Protein AF-A0AAP4KCF4-F1 (afdb_monomer_lite)

Sequence (252 aa):
MRELYKPKPDREIVHARSFAVDPADLAHVDLDEEHVVAKVQRLLDALLRLGDGLSALGTIVGLNKSPVELIGFDRAEVAANGWLAYPALGRLAQVAPLNMTQQMFLARCKSLHELWQGVPNGYLKSLLERAGCPRVAVKEVGSIKLLQALLNVIERLNTHEEASDAFASDREPEGWKDHNEAMAPLFLNNDLRIADAHETVEQCLTTLRQLGFDTANVNAGYGRSLDFVIDGVITALRKVATEIETLFDPGK

Foldseek 3Di:
DVVVPDDDPVVVVVVVVVPDDDVVNCPPPDPPPDQQLVLLVLLVVLLLLLLVLLQVLCVLLVNHDHSCQFQVDDPVCCVPPNCPVPVLSVVSNPDQDQQADLVVLLVSLLSLLVRNVSGDLVSLLVLLVQQQADNVVSVPDDDLQSLQLLLVSLVVCLVVVHASSNSRDNHHDPCSRPDDPLSLLVVLSVLSNPDPDPVSVVVSVVSCVVVPDDCPCCVSDCRVVSSSSSVSSSRSSNSSSVSSVSNNDPPD

Radius of gyration: 21.56 Å; chains: 1; bounding box: 47×46×67 Å

Organism: NCBI:txid69929

Secondary structure (DSSP, 8-state):
-TTTSSPPPHHHHHHHHTTPPPHHHHTTS-TTSPPHHHHHHHHHHHHHHHHHHHHHHHHHTT----HHHHHS--HHHHHHHTTTT-HHHHHHTS---TT--HHHHHHHHHHHHHHHTTS-HHHHHHHHHHTT--HHHHHT--HHHHHHHHHHHHHHHHHTT--GGGGS-SSPPTTTTS--GGGHHHHHHHHHHH--SHHHHHHHHHHHHHTT--GGGGGG-SHHHHHHHHHHHHHHHHHHHHHHHHHT-TT-

Structure (mmCIF, N/CA/C/O backbone):
data_AF-A0AAP4KCF4-F1
#
_entry.id   AF-A0AAP4KCF4-F1
#
loop_
_atom_site.group_PDB
_atom_site.id
_atom_site.type_symbol
_atom_site.label_atom_id
_atom_site.label_alt_id
_atom_site.label_comp_id
_atom_site.label_asym_id
_atom_site.label_entity_id
_atom_site.label_seq_id
_atom_site.pdbx_PDB_ins_code
_atom_site.Cartn_x
_atom_site.Cartn_y
_atom_site.Cartn_z
_atom_site.occupancy
_atom_site.B_iso_or_equiv
_atom_site.auth_seq_id
_atom_site.auth_comp_id
_atom_site.auth_asym_id
_atom_site.auth_atom_id
_atom_site.pdbx_PDB_model_num
ATOM 1 N N . MET A 1 1 ? -4.180 -23.140 -26.678 1.00 48.69 1 MET A N 1
ATOM 2 C CA . MET A 1 1 ? -3.012 -24.041 -26.845 1.00 48.69 1 MET A CA 1
ATOM 3 C C . MET A 1 1 ? -2.685 -24.454 -28.289 1.00 48.69 1 MET A C 1
ATOM 5 O O . MET A 1 1 ? -1.517 -24.672 -28.564 1.00 48.69 1 MET A O 1
ATOM 9 N N . ARG A 1 2 ? -3.634 -24.526 -29.243 1.00 49.41 2 ARG A N 1
ATOM 10 C CA . ARG A 1 2 ? -3.368 -24.978 -30.635 1.00 49.41 2 ARG A CA 1
ATOM 11 C C . ARG A 1 2 ? -2.366 -24.115 -31.436 1.00 49.41 2 ARG A C 1
ATOM 13 O O . ARG A 1 2 ? -1.721 -24.630 -32.338 1.00 49.41 2 ARG A O 1
ATOM 20 N N . GLU A 1 3 ? -2.219 -22.830 -31.105 1.00 62.62 3 GLU A N 1
ATOM 21 C CA . GLU A 1 3 ? -1.309 -21.887 -31.791 1.00 62.62 3 GLU A CA 1
ATOM 22 C C . GLU A 1 3 ? 0.183 -22.042 -31.438 1.00 62.62 3 GLU A C 1
ATOM 24 O O . GLU A 1 3 ? 1.033 -21.570 -32.195 1.00 62.62 3 GLU A O 1
ATOM 29 N N . LEU A 1 4 ? 0.510 -22.710 -30.323 1.00 54.97 4 LEU A N 1
ATOM 30 C CA . LEU A 1 4 ? 1.893 -23.004 -29.911 1.00 54.97 4 LEU A CA 1
ATOM 31 C C . LEU A 1 4 ? 2.507 -24.171 -30.703 1.00 54.97 4 LEU A C 1
ATOM 33 O O . LEU A 1 4 ? 3.718 -24.222 -30.870 1.00 54.97 4 LEU A O 1
ATOM 37 N N . TYR A 1 5 ? 1.674 -25.079 -31.221 1.00 68.31 5 TYR A N 1
ATOM 38 C CA . TYR A 1 5 ? 2.106 -26.300 -31.918 1.00 68.31 5 TYR A CA 1
ATOM 39 C C . TYR A 1 5 ? 2.002 -26.210 -33.445 1.00 68.31 5 TYR A C 1
ATOM 41 O O . TYR A 1 5 ? 2.298 -27.176 -34.145 1.00 68.31 5 TYR A O 1
ATOM 49 N N . LYS A 1 6 ? 1.553 -25.071 -33.984 1.00 78.50 6 LYS A N 1
ATOM 50 C CA . LYS A 1 6 ? 1.567 -24.848 -35.431 1.00 78.50 6 LYS A CA 1
ATOM 51 C C . LYS A 1 6 ? 2.978 -24.450 -35.869 1.00 78.50 6 LYS A C 1
ATOM 53 O O . LYS A 1 6 ? 3.549 -23.555 -35.241 1.00 78.50 6 LYS A O 1
ATOM 58 N N . PRO A 1 7 ? 3.509 -25.037 -36.957 1.00 79.81 7 PRO A N 1
ATOM 59 C CA . PRO A 1 7 ? 4.750 -24.557 -37.545 1.00 79.81 7 PRO A CA 1
ATOM 60 C C . PRO A 1 7 ? 4.617 -23.065 -37.861 1.00 79.81 7 PRO A C 1
ATOM 62 O O . PRO A 1 7 ? 3.629 -22.632 -38.463 1.00 79.81 7 PRO A O 1
ATOM 65 N N . LYS A 1 8 ? 5.583 -22.271 -37.393 1.00 81.75 8 LYS A N 1
ATOM 66 C CA . LYS A 1 8 ? 5.644 -20.841 -37.695 1.00 81.75 8 LYS A CA 1
ATOM 67 C C . LYS A 1 8 ? 6.294 -20.669 -39.068 1.00 81.75 8 LYS A C 1
ATOM 69 O O . LYS A 1 8 ? 7.256 -21.376 -39.352 1.00 81.75 8 LYS A O 1
ATOM 74 N N . PRO A 1 9 ? 5.782 -19.771 -39.925 1.00 87.44 9 PRO A N 1
ATOM 75 C CA . PRO A 1 9 ? 6.432 -19.473 -41.193 1.00 87.44 9 PRO A CA 1
ATOM 76 C C . PRO A 1 9 ? 7.889 -19.051 -40.970 1.00 87.44 9 PRO A C 1
ATOM 78 O O . PRO A 1 9 ? 8.155 -18.270 -40.057 1.00 87.44 9 PRO A O 1
ATOM 81 N N . ASP A 1 10 ? 8.808 -19.493 -41.830 1.00 83.94 10 ASP A N 1
ATOM 82 C CA . ASP A 1 10 ? 10.249 -19.219 -41.702 1.00 83.94 10 ASP A CA 1
ATOM 83 C C . ASP A 1 10 ? 10.567 -17.729 -41.519 1.00 83.94 10 ASP A C 1
ATOM 85 O O . ASP A 1 10 ? 11.455 -17.370 -40.750 1.00 83.94 10 ASP A O 1
ATOM 89 N N . ARG A 1 11 ? 9.792 -16.839 -42.154 1.00 86.25 11 ARG A N 1
ATOM 90 C CA . ARG A 1 11 ? 9.931 -15.383 -41.984 1.00 86.25 11 ARG A CA 1
ATOM 91 C C . ARG A 1 11 ? 9.755 -14.927 -40.531 1.00 86.25 11 ARG A C 1
ATOM 93 O O . ARG A 1 11 ? 10.468 -14.034 -40.094 1.00 86.25 11 ARG A O 1
ATOM 100 N N . GLU A 1 12 ? 8.833 -15.540 -39.789 1.00 82.31 12 GLU A N 1
ATOM 101 C CA . GLU A 1 12 ? 8.558 -15.207 -38.387 1.00 82.31 12 GLU A CA 1
ATOM 102 C C . GLU A 1 12 ? 9.687 -15.738 -37.499 1.00 82.31 12 GLU A C 1
ATOM 104 O O . GLU A 1 12 ? 10.082 -15.08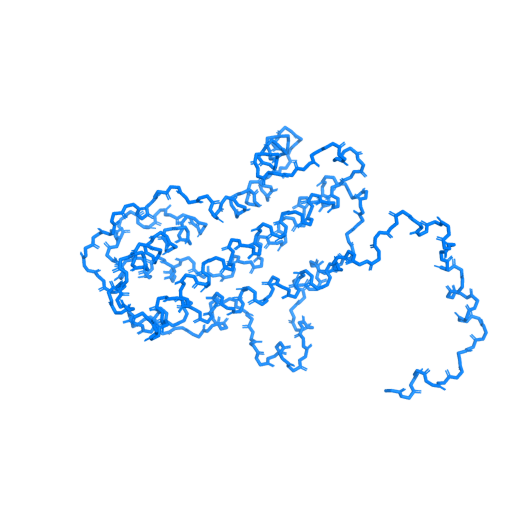4 -36.541 1.00 82.31 12 GLU A O 1
ATOM 109 N N . ILE A 1 13 ? 10.256 -16.897 -37.855 1.00 81.00 13 ILE A N 1
ATOM 110 C CA . ILE A 1 13 ? 11.410 -17.490 -37.167 1.00 81.00 13 ILE A CA 1
ATOM 111 C C . ILE A 1 13 ? 12.652 -16.609 -37.360 1.00 81.00 13 ILE A C 1
ATOM 113 O O . ILE A 1 13 ? 13.345 -16.298 -36.394 1.00 81.00 13 ILE A O 1
ATOM 117 N N . VAL A 1 14 ? 12.924 -16.168 -38.591 1.00 84.06 14 VAL A N 1
ATOM 118 C CA . VAL A 1 14 ? 14.048 -15.269 -38.906 1.00 84.06 14 VAL A CA 1
ATOM 119 C C . VAL A 1 14 ? 13.854 -13.898 -38.259 1.00 84.06 14 VAL A C 1
ATOM 121 O O . VAL A 1 14 ? 14.805 -13.343 -37.712 1.00 84.06 14 VAL A O 1
ATOM 124 N N . HIS A 1 15 ? 12.627 -13.371 -38.263 1.00 79.81 15 HIS A N 1
ATOM 125 C CA . HIS 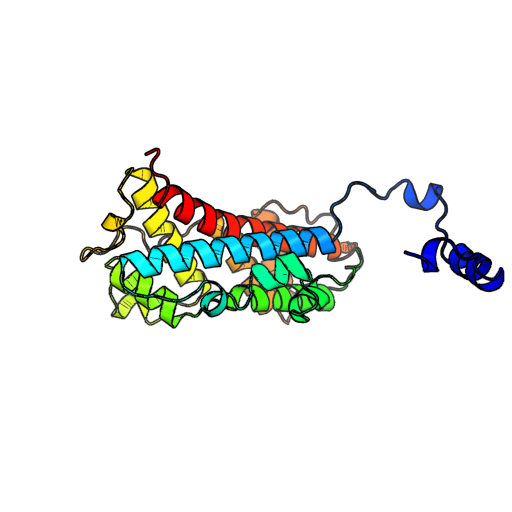A 1 15 ? 12.305 -12.120 -37.585 1.00 79.81 15 HIS A CA 1
ATOM 126 C C . HIS A 1 15 ? 12.510 -12.232 -36.071 1.00 79.81 15 HIS A C 1
ATOM 128 O O . HIS A 1 15 ? 13.229 -11.416 -35.507 1.00 79.81 15 HIS A O 1
ATOM 134 N N . ALA A 1 16 ? 11.996 -13.277 -35.418 1.00 79.81 16 ALA A N 1
ATOM 135 C CA . ALA A 1 16 ? 12.249 -13.523 -33.997 1.00 79.81 16 ALA A CA 1
ATOM 136 C C . ALA A 1 16 ? 13.753 -13.657 -33.702 1.00 79.81 16 ALA A C 1
ATOM 138 O O . ALA A 1 16 ? 14.251 -13.077 -32.741 1.00 79.81 16 ALA A O 1
ATOM 139 N N . ARG A 1 17 ? 14.500 -14.348 -34.574 1.00 79.88 17 ARG A N 1
ATOM 140 C CA . ARG A 1 17 ? 15.958 -14.485 -34.464 1.00 79.88 17 ARG A CA 1
ATOM 141 C C . ARG A 1 17 ? 16.704 -13.155 -34.596 1.00 79.88 17 ARG A C 1
ATOM 143 O O . ARG A 1 17 ? 17.775 -13.036 -34.018 1.00 79.88 17 ARG A O 1
ATOM 150 N N . SER A 1 18 ? 16.164 -12.151 -35.291 1.00 82.94 18 SER A N 1
ATOM 151 C CA . SER A 1 18 ? 16.780 -10.812 -35.327 1.00 82.94 18 SER A CA 1
ATOM 152 C C . SER A 1 18 ? 16.750 -10.078 -33.981 1.00 82.94 18 SER A C 1
ATOM 154 O O . SER A 1 18 ? 17.498 -9.124 -33.801 1.00 82.94 18 SER A O 1
ATOM 156 N N . PHE A 1 19 ? 15.940 -10.554 -33.031 1.00 77.88 19 PHE A N 1
ATOM 157 C CA . PHE A 1 19 ? 15.919 -10.083 -31.645 1.00 77.88 19 PHE A CA 1
ATOM 158 C C . PHE A 1 19 ? 16.628 -11.047 -30.684 1.00 77.88 19 PHE A C 1
ATOM 160 O O . PHE A 1 19 ? 16.570 -10.847 -29.473 1.00 77.88 19 PHE A O 1
ATOM 167 N N . ALA A 1 20 ? 17.262 -12.110 -31.194 1.00 79.44 20 ALA A N 1
ATOM 168 C CA . ALA A 1 20 ? 18.055 -13.000 -30.360 1.00 79.44 20 ALA A CA 1
ATOM 169 C C . ALA A 1 20 ? 19.286 -12.242 -29.850 1.00 79.44 20 ALA A C 1
ATOM 171 O O . ALA A 1 20 ? 20.046 -11.681 -30.637 1.00 79.44 20 ALA A O 1
ATOM 172 N N . VAL A 1 21 ? 19.456 -12.237 -28.533 1.00 76.06 21 VAL A N 1
ATOM 173 C CA . VAL A 1 21 ? 20.605 -11.632 -27.858 1.00 76.06 21 VAL A CA 1
ATOM 174 C C . VAL A 1 21 ? 21.697 -12.691 -27.730 1.00 76.06 21 VAL A C 1
ATOM 176 O O . VAL A 1 21 ? 21.392 -13.853 -27.439 1.00 76.06 21 VAL A O 1
ATOM 179 N N . ASP A 1 22 ? 22.952 -12.318 -27.982 1.00 79.69 22 ASP A N 1
ATOM 180 C CA . ASP A 1 22 ? 24.079 -13.229 -27.790 1.00 79.69 22 ASP A CA 1
ATOM 181 C C . ASP A 1 22 ? 24.178 -13.599 -26.296 1.00 79.69 22 ASP A C 1
ATOM 183 O O . ASP A 1 22 ? 24.106 -12.710 -25.444 1.0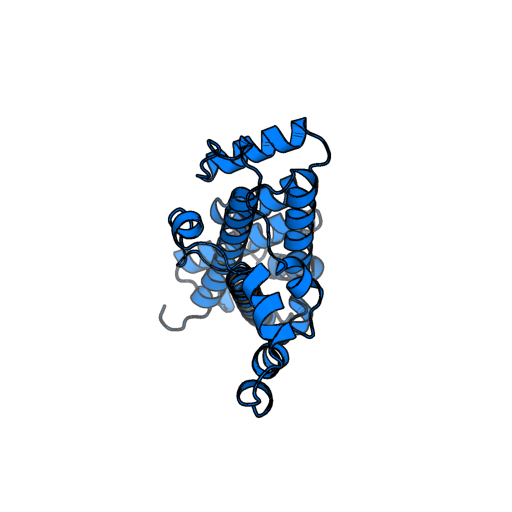0 79.69 22 ASP A O 1
ATOM 187 N N . PRO A 1 23 ? 24.339 -14.882 -25.927 1.00 77.75 23 PRO A N 1
ATOM 188 C CA . PRO A 1 23 ? 24.565 -15.266 -24.536 1.00 77.75 23 PRO A CA 1
ATOM 189 C C . PRO A 1 23 ? 25.717 -14.510 -23.856 1.00 77.75 23 PRO A C 1
ATOM 191 O O . PRO A 1 23 ? 25.662 -14.293 -22.647 1.00 77.75 23 PRO A O 1
ATOM 194 N N . ALA A 1 24 ? 26.736 -14.077 -24.607 1.00 80.88 24 ALA A N 1
ATOM 195 C CA . ALA A 1 24 ? 27.814 -13.238 -24.087 1.00 80.88 24 ALA A CA 1
ATOM 196 C C . ALA A 1 24 ? 27.319 -11.854 -23.630 1.00 80.88 24 ALA A C 1
ATOM 198 O O . ALA A 1 24 ? 27.795 -11.343 -22.619 1.00 80.88 24 ALA A O 1
ATOM 199 N N . ASP A 1 25 ? 26.320 -11.288 -24.310 1.00 71.81 25 ASP A N 1
ATOM 200 C CA . ASP A 1 25 ? 25.695 -10.013 -23.937 1.00 71.81 25 ASP A CA 1
ATOM 201 C C . ASP A 1 25 ? 24.755 -10.166 -22.724 1.00 71.81 25 ASP A C 1
ATOM 203 O O . ASP A 1 25 ? 24.458 -9.193 -22.030 1.00 71.81 25 ASP A O 1
ATOM 207 N N . LEU A 1 26 ? 24.312 -11.395 -22.430 1.00 73.00 26 LEU A N 1
ATOM 208 C CA . LEU A 1 26 ? 23.506 -11.738 -21.252 1.00 73.00 26 LEU A CA 1
ATOM 209 C C . LEU A 1 26 ? 24.350 -12.117 -20.028 1.00 73.00 26 LEU A C 1
ATOM 211 O O . LEU A 1 26 ? 23.804 -12.228 -18.936 1.00 73.00 26 LEU A O 1
ATOM 215 N N . ALA A 1 27 ? 25.670 -12.278 -20.166 1.00 72.12 27 ALA A N 1
ATOM 216 C CA . ALA A 1 27 ? 26.548 -12.728 -19.080 1.00 72.12 27 ALA A CA 1
ATOM 217 C C . ALA A 1 27 ? 26.586 -11.779 -17.863 1.00 72.12 27 ALA A C 1
ATOM 219 O O . ALA A 1 27 ? 27.005 -12.179 -16.779 1.00 72.12 27 ALA A O 1
ATOM 220 N N . HIS A 1 28 ? 26.163 -10.525 -18.041 1.00 68.75 28 HIS A N 1
ATOM 221 C CA . HIS A 1 28 ? 26.078 -9.510 -16.986 1.00 68.75 28 HIS A CA 1
ATOM 222 C C . HIS A 1 28 ? 24.647 -9.261 -16.487 1.00 68.75 28 HIS A C 1
ATOM 224 O O . HIS A 1 28 ? 24.452 -8.420 -15.609 1.00 68.75 28 HIS A O 1
ATOM 230 N N . VAL A 1 29 ? 23.656 -9.950 -17.059 1.00 71.31 29 VAL A N 1
ATOM 231 C CA . VAL A 1 29 ? 22.246 -9.834 -16.685 1.00 71.31 29 VAL A CA 1
ATOM 232 C C . VAL A 1 29 ? 21.919 -10.951 -15.708 1.00 71.31 29 VAL A C 1
ATOM 234 O O . VAL A 1 29 ? 22.108 -12.127 -16.013 1.00 71.31 29 VAL A O 1
ATOM 237 N N . ASP A 1 30 ? 21.415 -10.581 -14.537 1.00 76.75 30 ASP A N 1
ATOM 238 C CA . ASP A 1 30 ? 20.857 -11.549 -13.607 1.00 76.75 30 ASP A CA 1
ATOM 239 C C . ASP A 1 30 ? 19.490 -12.008 -14.134 1.00 76.75 30 ASP A C 1
ATOM 241 O O . ASP A 1 30 ? 18.528 -11.243 -14.171 1.00 76.75 30 ASP A O 1
ATOM 245 N N . LEU A 1 31 ? 19.420 -13.251 -14.611 1.00 76.75 31 LEU A N 1
ATOM 246 C CA . LEU A 1 31 ? 18.185 -13.831 -15.144 1.00 76.75 31 LEU A CA 1
ATOM 247 C C . LEU A 1 31 ? 17.205 -14.242 -14.037 1.00 76.75 31 LEU A C 1
ATOM 249 O O . LEU A 1 31 ? 16.035 -14.484 -14.340 1.00 76.75 31 LEU A O 1
ATOM 253 N N . ASP A 1 32 ? 17.670 -14.304 -12.787 1.00 81.00 32 ASP A N 1
ATOM 254 C CA . ASP A 1 32 ? 16.846 -14.570 -11.609 1.00 81.00 32 ASP A CA 1
ATOM 255 C C . ASP A 1 32 ? 16.305 -13.268 -10.984 1.00 81.00 32 ASP A C 1
ATOM 257 O O . ASP A 1 32 ? 15.514 -13.314 -10.036 1.00 81.00 32 ASP A O 1
ATOM 261 N N . GLU A 1 33 ? 16.683 -12.101 -11.527 1.00 84.25 33 GLU A N 1
ATOM 262 C CA . GLU A 1 33 ? 16.157 -10.809 -11.094 1.00 84.25 33 GLU A CA 1
ATOM 263 C C . GLU A 1 33 ? 14.633 -10.763 -11.270 1.00 84.25 33 GLU A C 1
ATOM 265 O O . GLU A 1 33 ? 14.055 -11.184 -12.279 1.00 84.25 33 GLU A O 1
ATOM 270 N N . GLU A 1 34 ? 13.949 -10.245 -10.250 1.00 90.12 34 GLU A N 1
ATOM 271 C CA . GLU A 1 34 ? 12.496 -10.227 -10.239 1.00 90.12 34 GLU A CA 1
ATOM 272 C C . GLU A 1 34 ? 11.934 -9.382 -11.387 1.00 90.12 34 GLU A C 1
ATOM 274 O O . GLU A 1 34 ? 12.114 -8.167 -11.460 1.00 90.12 34 GLU A O 1
ATOM 279 N N . HIS A 1 35 ? 11.131 -10.020 -12.235 1.00 90.06 35 HIS A N 1
ATOM 280 C CA . HIS A 1 35 ? 10.475 -9.333 -13.334 1.00 90.06 35 HIS A CA 1
ATOM 281 C C . HIS A 1 35 ? 9.456 -8.289 -12.839 1.00 90.06 35 HIS A C 1
ATOM 283 O O . HIS A 1 35 ? 8.637 -8.562 -11.957 1.00 90.06 35 HIS A O 1
ATOM 289 N N . VAL A 1 36 ? 9.400 -7.121 -13.491 1.00 91.00 36 VAL A N 1
ATOM 290 C CA . VAL A 1 36 ? 8.489 -6.011 -13.135 1.00 91.00 36 VAL A CA 1
ATOM 291 C C . VAL A 1 36 ? 7.016 -6.437 -13.020 1.00 91.00 36 VAL A C 1
ATOM 293 O O . VAL A 1 36 ? 6.293 -5.969 -12.147 1.00 91.00 36 VAL A O 1
ATOM 296 N N . VAL A 1 37 ? 6.566 -7.383 -13.851 1.00 93.69 37 VAL A N 1
ATOM 297 C CA . VAL A 1 37 ? 5.206 -7.957 -13.784 1.00 93.69 37 VAL A CA 1
ATOM 298 C C . VAL A 1 37 ? 4.974 -8.690 -12.457 1.00 93.69 37 VAL A C 1
ATOM 300 O O . VAL A 1 37 ? 3.929 -8.502 -11.838 1.00 93.69 37 VAL A O 1
ATOM 303 N N . ALA A 1 38 ? 5.944 -9.484 -11.993 1.00 94.25 38 ALA A N 1
ATOM 304 C CA . ALA A 1 38 ? 5.868 -10.167 -10.701 1.00 94.25 38 ALA A CA 1
ATOM 305 C C . ALA A 1 38 ? 5.906 -9.161 -9.540 1.00 94.25 38 ALA A C 1
ATOM 307 O O . ALA A 1 38 ? 5.149 -9.290 -8.576 1.00 94.25 38 ALA A O 1
ATOM 308 N N . LYS A 1 39 ? 6.699 -8.093 -9.676 1.00 95.44 39 LYS A N 1
ATOM 309 C CA . LYS A 1 39 ? 6.753 -7.004 -8.694 1.00 95.44 39 LYS A CA 1
ATOM 310 C C . LYS A 1 39 ? 5.414 -6.260 -8.574 1.00 95.44 39 LYS A C 1
ATOM 312 O O . LYS A 1 39 ? 4.937 -6.009 -7.469 1.00 95.44 39 LYS A O 1
ATOM 317 N N . VAL A 1 40 ? 4.746 -5.974 -9.694 1.00 96.06 40 VAL A N 1
ATOM 318 C CA . VAL A 1 40 ? 3.397 -5.378 -9.686 1.00 96.06 40 VAL A CA 1
ATOM 319 C C . VAL A 1 40 ? 2.351 -6.348 -9.131 1.00 96.06 40 VAL A C 1
ATOM 321 O O . VAL A 1 40 ? 1.464 -5.912 -8.400 1.00 96.06 40 VAL A O 1
ATOM 324 N N . GLN A 1 41 ? 2.474 -7.654 -9.389 1.00 96.44 41 GLN A N 1
ATOM 325 C CA . GLN A 1 41 ? 1.617 -8.651 -8.741 1.00 96.44 41 GLN A CA 1
ATOM 326 C C . GLN A 1 41 ? 1.788 -8.623 -7.214 1.00 96.44 41 GLN A C 1
ATOM 328 O O . GLN A 1 41 ? 0.798 -8.540 -6.497 1.00 96.44 41 GLN A O 1
ATOM 333 N N . ARG A 1 42 ? 3.025 -8.578 -6.700 1.00 97.44 42 ARG A N 1
ATOM 334 C CA . ARG A 1 42 ? 3.283 -8.449 -5.253 1.00 97.44 42 ARG A CA 1
ATOM 335 C C . ARG A 1 42 ? 2.687 -7.184 -4.645 1.00 97.44 42 ARG A C 1
ATOM 337 O O . ARG A 1 42 ? 2.254 -7.220 -3.491 1.00 97.44 42 ARG A O 1
ATOM 344 N N . LEU A 1 43 ? 2.706 -6.076 -5.386 1.00 97.62 43 LEU A N 1
ATOM 345 C CA . LEU A 1 43 ? 2.051 -4.833 -4.983 1.00 97.62 43 LEU A CA 1
ATOM 346 C C . LEU A 1 43 ? 0.536 -5.007 -4.902 1.00 97.62 43 LEU A C 1
ATOM 348 O O . LEU A 1 43 ? -0.059 -4.620 -3.899 1.00 97.62 43 LEU A O 1
ATOM 352 N N . LEU A 1 44 ? -0.078 -5.613 -5.918 1.00 97.38 44 LEU A N 1
ATOM 353 C CA . LEU A 1 44 ? -1.505 -5.924 -5.907 1.00 97.38 44 LEU A CA 1
ATOM 354 C C . LEU A 1 44 ? -1.867 -6.834 -4.726 1.00 97.38 44 LEU A C 1
ATOM 356 O O . LEU A 1 44 ? -2.828 -6.548 -4.020 1.00 97.38 44 LEU A O 1
ATOM 360 N N . ASP A 1 45 ? -1.074 -7.868 -4.452 1.00 97.56 45 ASP A N 1
ATOM 361 C CA . ASP A 1 45 ? -1.305 -8.768 -3.318 1.00 97.56 45 ASP A CA 1
ATOM 362 C C . ASP A 1 45 ? -1.237 -8.021 -1.975 1.00 97.56 45 ASP A C 1
ATOM 364 O O . ASP A 1 45 ? -2.044 -8.271 -1.080 1.00 97.56 45 ASP A O 1
ATOM 368 N N . ALA A 1 46 ? -0.299 -7.076 -1.833 1.00 97.81 46 ALA A N 1
ATOM 369 C CA . ALA A 1 46 ? -0.208 -6.217 -0.653 1.00 97.81 46 ALA A CA 1
ATOM 370 C C . ALA A 1 46 ? -1.447 -5.319 -0.501 1.00 97.81 46 ALA A C 1
ATOM 372 O O . ALA A 1 46 ? -1.959 -5.164 0.606 1.00 97.81 46 ALA A O 1
ATOM 373 N N . LEU A 1 47 ? -1.951 -4.762 -1.606 1.00 97.50 47 LEU A N 1
ATOM 374 C CA . LEU A 1 47 ? -3.162 -3.941 -1.610 1.00 97.50 47 LEU A CA 1
ATOM 375 C C . LEU A 1 47 ? -4.408 -4.761 -1.278 1.00 97.50 47 LEU A C 1
ATOM 377 O O . LEU A 1 47 ? -5.198 -4.314 -0.457 1.00 97.50 47 LEU A O 1
ATOM 381 N N . LEU A 1 48 ? -4.560 -5.958 -1.853 1.00 97.50 48 LEU A N 1
ATOM 382 C CA . LEU A 1 48 ? -5.660 -6.880 -1.548 1.00 97.50 48 LEU A CA 1
ATOM 383 C C . LEU A 1 48 ? -5.700 -7.212 -0.053 1.00 97.50 48 LEU A C 1
ATOM 385 O O . LEU A 1 48 ? -6.740 -7.043 0.576 1.00 97.50 48 LEU A O 1
ATOM 389 N N . ARG A 1 49 ? -4.552 -7.580 0.533 1.00 97.69 49 ARG A N 1
ATOM 390 C CA . ARG A 1 49 ? -4.437 -7.825 1.981 1.00 97.69 49 ARG A CA 1
ATOM 391 C C . ARG A 1 49 ? -4.785 -6.593 2.813 1.00 97.69 49 ARG A C 1
ATOM 393 O O . ARG A 1 49 ? -5.506 -6.701 3.799 1.00 97.69 49 ARG A O 1
ATOM 400 N N . LEU A 1 50 ? -4.323 -5.410 2.401 1.00 97.44 50 LEU A N 1
ATOM 401 C CA . LEU A 1 50 ? -4.684 -4.159 3.068 1.00 97.44 50 LEU A CA 1
ATOM 402 C C . LEU A 1 50 ? -6.198 -3.903 3.007 1.00 97.44 50 LEU A C 1
ATOM 404 O O . LEU A 1 50 ? -6.786 -3.516 4.012 1.00 97.44 50 LEU A O 1
ATOM 408 N N . GLY A 1 51 ? -6.838 -4.130 1.858 1.00 97.25 51 GLY A N 1
ATOM 409 C CA . GLY A 1 51 ? -8.288 -3.995 1.702 1.00 97.25 51 GLY A CA 1
ATOM 410 C C . GLY A 1 51 ? -9.065 -4.952 2.606 1.00 97.25 51 GLY A C 1
ATOM 411 O O . GLY A 1 51 ? -10.011 -4.523 3.268 1.00 97.25 51 GLY A O 1
ATOM 412 N N . ASP A 1 52 ? -8.628 -6.213 2.675 1.00 97.12 52 ASP A N 1
ATOM 413 C CA . ASP A 1 52 ? -9.195 -7.240 3.554 1.00 97.12 52 ASP A CA 1
ATOM 414 C C . ASP A 1 52 ? -9.083 -6.808 5.033 1.00 97.12 52 ASP A C 1
ATOM 416 O O . ASP A 1 52 ? -10.087 -6.754 5.748 1.00 97.12 52 ASP A O 1
ATOM 420 N N . GLY A 1 53 ? -7.892 -6.387 5.473 1.00 97.12 53 GLY A N 1
ATOM 421 C CA . GLY A 1 53 ? -7.656 -5.919 6.843 1.00 97.12 53 GLY A CA 1
ATOM 422 C C . GLY A 1 53 ? -8.450 -4.658 7.209 1.00 97.12 53 GLY A C 1
ATOM 423 O O . GLY A 1 53 ? -9.077 -4.591 8.267 1.00 97.12 53 GLY A O 1
ATOM 424 N N . LEU A 1 54 ? -8.486 -3.655 6.329 1.00 97.69 54 LEU A N 1
ATOM 425 C CA . LEU A 1 54 ? -9.250 -2.424 6.562 1.00 97.69 54 LEU A CA 1
ATOM 426 C C . LEU A 1 54 ? -10.762 -2.678 6.634 1.00 97.69 54 LEU A C 1
ATOM 428 O O . LEU A 1 54 ? -11.464 -1.983 7.374 1.00 97.69 54 LEU A O 1
ATOM 432 N N . SER A 1 55 ? -11.269 -3.649 5.872 1.00 97.69 55 SER A N 1
ATOM 433 C CA . SER A 1 55 ? -12.668 -4.083 5.936 1.00 97.69 55 SER A CA 1
ATOM 434 C C . SER A 1 55 ? -12.976 -4.785 7.265 1.00 97.69 55 SER A C 1
ATOM 436 O O . SER A 1 55 ? -13.979 -4.474 7.917 1.00 97.69 55 SER A O 1
ATOM 438 N N . ALA A 1 56 ? -12.073 -5.658 7.725 1.00 96.94 56 ALA A N 1
ATOM 439 C CA . ALA A 1 56 ? -12.190 -6.331 9.018 1.00 96.94 56 ALA A CA 1
ATOM 440 C C . ALA A 1 56 ? -12.205 -5.329 10.187 1.00 96.94 56 ALA A C 1
ATOM 442 O O . ALA A 1 56 ? -13.116 -5.366 11.015 1.00 96.94 56 ALA A O 1
ATOM 443 N N . LEU A 1 57 ? -11.278 -4.363 10.209 1.00 97.06 57 LEU A N 1
ATOM 444 C CA . LEU A 1 57 ? -11.280 -3.279 11.204 1.00 97.06 57 LEU A CA 1
ATOM 445 C C . LEU A 1 57 ? -12.564 -2.456 11.167 1.00 97.06 57 LEU A C 1
ATOM 447 O O . LEU A 1 57 ? -13.128 -2.131 12.209 1.00 97.06 57 LEU A O 1
ATOM 451 N N . GLY A 1 58 ? -13.044 -2.128 9.965 1.00 97.56 58 GLY A N 1
ATOM 452 C CA . GLY A 1 58 ? -14.303 -1.411 9.791 1.00 97.56 58 GLY A CA 1
ATOM 453 C C . GLY A 1 58 ? -15.470 -2.129 10.449 1.00 97.56 58 GLY A C 1
ATOM 454 O O . GLY A 1 58 ? -16.276 -1.489 11.120 1.00 97.56 58 GLY A O 1
ATOM 455 N N . THR A 1 59 ? -15.523 -3.454 10.323 1.00 97.25 59 THR A N 1
ATOM 456 C CA . THR A 1 59 ? -16.581 -4.285 10.910 1.00 97.25 59 THR A CA 1
ATOM 457 C C . THR A 1 59 ? -16.642 -4.142 12.434 1.00 97.25 59 THR A C 1
ATOM 459 O O . THR A 1 59 ? -17.736 -3.986 12.976 1.00 97.25 59 THR A O 1
ATOM 462 N N . ILE A 1 60 ? -15.491 -4.093 13.121 1.00 95.69 60 ILE A N 1
ATOM 463 C CA . ILE A 1 60 ? -15.418 -3.897 14.584 1.00 95.69 60 ILE A CA 1
ATOM 464 C C . ILE A 1 60 ? -16.109 -2.599 15.007 1.00 95.69 60 ILE A C 1
ATOM 466 O O . ILE A 1 60 ? -16.848 -2.563 15.988 1.00 95.69 60 ILE A O 1
ATOM 470 N N . VAL A 1 61 ? -15.894 -1.524 14.248 1.00 96.12 61 VAL A N 1
ATOM 471 C CA . VAL A 1 61 ? -16.379 -0.179 14.592 1.00 96.12 61 VAL A CA 1
ATOM 472 C C . VAL A 1 61 ? -17.660 0.222 13.847 1.00 96.12 61 VAL A C 1
ATOM 474 O O . VAL A 1 61 ? -18.046 1.396 13.847 1.00 96.12 61 VAL A O 1
ATOM 477 N N . GLY A 1 62 ? -18.326 -0.735 13.191 1.00 96.06 62 GLY A N 1
ATOM 478 C CA . GLY A 1 62 ? -19.579 -0.525 12.459 1.00 96.06 62 GLY A CA 1
ATOM 479 C C . GLY A 1 62 ? -19.449 0.260 11.144 1.00 96.06 62 GLY A C 1
ATOM 480 O O . GLY A 1 62 ? -20.438 0.797 10.646 1.00 96.06 62 GLY A O 1
ATOM 481 N N . LEU A 1 63 ? -18.249 0.348 10.571 1.00 96.12 63 LEU A N 1
ATOM 482 C CA . LEU A 1 63 ? -17.950 0.955 9.270 1.00 96.12 63 LEU A CA 1
ATOM 483 C C . LEU A 1 63 ? -17.853 -0.125 8.182 1.00 96.12 63 LEU A C 1
ATOM 485 O O . LEU A 1 63 ? -16.786 -0.382 7.632 1.00 96.12 63 LEU A O 1
ATOM 489 N N . ASN A 1 64 ? -18.977 -0.763 7.863 1.00 93.88 64 ASN A N 1
ATOM 490 C CA . ASN A 1 64 ? -19.015 -1.873 6.909 1.00 93.88 64 ASN A CA 1
ATOM 491 C C . ASN A 1 64 ? -18.778 -1.386 5.469 1.00 93.88 64 ASN A C 1
ATOM 493 O O . ASN A 1 64 ? -19.699 -0.892 4.817 1.00 93.88 64 ASN A O 1
ATOM 497 N N . LYS A 1 65 ? -17.547 -1.536 4.976 1.00 96.44 65 LYS A N 1
ATOM 498 C CA . LYS A 1 65 ? -17.185 -1.406 3.559 1.00 96.44 65 LYS A CA 1
ATOM 499 C C . LYS A 1 65 ? -16.493 -2.670 3.088 1.00 96.44 65 LYS A C 1
ATOM 501 O O . LYS A 1 65 ? -15.661 -3.219 3.809 1.00 96.44 65 LYS A O 1
ATOM 506 N N . SER A 1 66 ? -16.812 -3.108 1.879 1.00 96.88 66 SER A N 1
ATOM 507 C CA . SER A 1 66 ? -16.125 -4.238 1.258 1.00 96.88 66 SER A CA 1
ATOM 508 C C . SER A 1 66 ? -14.683 -3.873 0.868 1.00 96.88 66 SER A C 1
ATOM 510 O O . SER A 1 66 ? -14.407 -2.703 0.585 1.00 96.88 66 SER A O 1
ATOM 512 N N . PRO A 1 67 ? -13.758 -4.850 0.786 1.00 96.38 67 PRO A N 1
ATOM 513 C CA . PRO A 1 67 ? -12.393 -4.602 0.321 1.00 96.38 67 PRO A CA 1
ATOM 514 C C . PRO A 1 67 ? -12.358 -3.892 -1.038 1.00 96.38 67 PRO A C 1
ATOM 516 O O . PRO A 1 67 ? -11.652 -2.901 -1.200 1.00 96.38 67 PRO A O 1
ATOM 519 N N . VAL A 1 68 ? -13.197 -4.308 -1.994 1.00 95.94 68 VAL A N 1
ATOM 520 C CA . VAL A 1 68 ? -13.253 -3.693 -3.331 1.00 95.94 68 VAL A CA 1
ATOM 521 C C . VAL A 1 68 ? -13.659 -2.213 -3.292 1.00 95.94 68 VAL A C 1
ATOM 523 O O . VAL A 1 68 ? -13.104 -1.416 -4.043 1.00 95.94 68 VAL A O 1
ATOM 526 N N . GLU A 1 69 ? -14.545 -1.797 -2.381 1.00 95.25 69 GLU A N 1
ATOM 527 C CA . GLU A 1 69 ? -14.887 -0.376 -2.186 1.00 95.25 69 GLU A CA 1
ATOM 528 C C . GLU A 1 69 ? -13.743 0.443 -1.572 1.00 95.25 69 GLU A C 1
ATOM 530 O O . GLU A 1 69 ? -13.736 1.672 -1.677 1.00 95.25 69 GLU A O 1
ATOM 535 N N . LEU A 1 70 ? -12.808 -0.219 -0.888 1.00 95.31 70 LEU A N 1
ATOM 536 C CA . LEU A 1 70 ? -11.688 0.421 -0.207 1.00 95.31 70 LEU A CA 1
ATOM 537 C C . LEU A 1 70 ? -10.465 0.559 -1.106 1.00 95.31 70 LEU A C 1
ATOM 539 O O . LEU A 1 70 ? -9.803 1.583 -1.047 1.00 95.31 70 LEU A O 1
ATOM 543 N N . ILE A 1 71 ? -10.149 -0.443 -1.922 1.00 94.94 71 ILE A N 1
ATOM 544 C CA . ILE A 1 71 ? -8.916 -0.441 -2.730 1.00 94.94 71 ILE A CA 1
ATOM 545 C C . ILE A 1 71 ? -9.171 -0.461 -4.240 1.00 94.94 71 ILE A C 1
ATOM 547 O O . ILE A 1 71 ? -8.236 -0.269 -5.009 1.00 94.94 71 ILE A O 1
ATOM 551 N N . GLY A 1 72 ? -10.411 -0.688 -4.685 1.00 94.62 72 GLY A N 1
ATOM 552 C CA . GLY A 1 72 ? -10.779 -0.719 -6.106 1.00 94.62 72 GLY A CA 1
ATOM 553 C C . GLY A 1 72 ? -10.411 -2.007 -6.852 1.00 94.62 72 GLY A C 1
ATOM 554 O O . GLY A 1 72 ? -10.627 -2.081 -8.061 1.00 94.62 72 GLY A O 1
ATOM 555 N N . PHE A 1 73 ? -9.879 -3.018 -6.159 1.00 95.62 73 PHE A N 1
ATOM 556 C CA . PHE A 1 73 ? -9.505 -4.314 -6.732 1.00 95.62 73 PHE A CA 1
ATOM 557 C C . PHE A 1 73 ? -10.403 -5.423 -6.188 1.00 95.62 73 PHE A C 1
ATOM 559 O O . PHE A 1 73 ? -10.610 -5.531 -4.980 1.00 95.62 73 PHE A O 1
ATOM 566 N N . ASP A 1 74 ? -10.922 -6.252 -7.088 1.00 95.50 74 ASP A N 1
ATOM 567 C CA . ASP A 1 74 ? -11.755 -7.404 -6.764 1.00 95.50 74 ASP A CA 1
ATOM 568 C C . ASP A 1 74 ? -10.903 -8.675 -6.810 1.00 95.50 74 ASP A C 1
ATOM 570 O O . ASP A 1 74 ? -10.316 -9.028 -7.832 1.00 95.50 74 ASP A O 1
ATOM 574 N N . ARG A 1 75 ? -10.846 -9.383 -5.683 1.00 94.62 75 ARG A N 1
ATOM 575 C CA . ARG A 1 75 ? -10.068 -10.612 -5.524 1.00 94.62 75 ARG A CA 1
ATOM 576 C C . ARG A 1 75 ? -10.556 -11.734 -6.443 1.00 94.62 75 ARG A C 1
ATOM 578 O O . ARG A 1 75 ? -9.733 -12.512 -6.922 1.00 94.62 75 ARG A O 1
ATOM 585 N N . ALA A 1 76 ? -11.865 -11.827 -6.683 1.00 94.62 76 ALA A N 1
ATOM 586 C CA . ALA A 1 76 ? -12.440 -12.842 -7.560 1.00 94.62 76 ALA A CA 1
ATOM 587 C C . ALA A 1 76 ? -12.063 -12.576 -9.021 1.00 94.62 76 ALA A C 1
ATOM 589 O O . ALA A 1 76 ? -11.642 -13.496 -9.721 1.00 94.62 76 ALA A O 1
ATOM 590 N N . GLU A 1 77 ? -12.128 -11.312 -9.447 1.00 95.88 77 GLU A N 1
ATOM 591 C CA . GLU A 1 77 ? -11.681 -10.893 -10.778 1.00 95.88 77 GLU A CA 1
ATOM 592 C C . GLU A 1 77 ? -10.180 -11.144 -10.960 1.00 95.88 77 GLU A C 1
ATOM 594 O O . GLU A 1 77 ? -9.769 -11.744 -11.953 1.00 95.88 77 GLU A O 1
ATOM 599 N N . VAL A 1 78 ? -9.364 -10.781 -9.962 1.00 95.75 78 VAL A N 1
ATOM 600 C CA . VAL A 1 78 ? -7.914 -11.026 -9.985 1.00 95.75 78 VAL A CA 1
ATOM 601 C C . VAL A 1 78 ? -7.588 -12.517 -10.068 1.00 95.75 78 VAL A C 1
ATOM 603 O O . VAL A 1 78 ? -6.712 -12.912 -10.834 1.00 95.75 78 VAL A O 1
ATOM 606 N N . ALA A 1 79 ? -8.297 -13.364 -9.322 1.00 94.44 79 ALA A N 1
ATOM 607 C CA . ALA A 1 79 ? -8.086 -14.808 -9.363 1.00 94.44 79 ALA A CA 1
ATOM 608 C C . ALA A 1 79 ? -8.507 -15.432 -10.706 1.00 94.44 79 ALA A C 1
ATOM 610 O O . ALA A 1 79 ? -7.853 -16.362 -11.178 1.00 94.44 79 ALA A O 1
ATOM 611 N N . ALA A 1 80 ? -9.585 -14.935 -11.319 1.00 94.44 80 ALA A N 1
ATOM 612 C CA . ALA A 1 80 ? -10.119 -15.478 -12.566 1.00 94.44 80 ALA A CA 1
ATOM 613 C C . ALA A 1 80 ? -9.341 -15.008 -13.805 1.00 94.44 80 ALA A C 1
ATOM 615 O O . ALA A 1 80 ? -9.049 -15.809 -14.694 1.00 94.44 80 ALA A O 1
ATOM 616 N N . ASN A 1 81 ? -9.005 -13.718 -13.862 1.00 93.56 81 ASN A N 1
ATOM 617 C CA . ASN A 1 81 ? -8.532 -13.047 -15.076 1.00 93.56 81 ASN A CA 1
ATOM 618 C C . ASN A 1 81 ? -7.175 -12.350 -14.895 1.00 93.56 81 ASN A C 1
ATOM 620 O O . ASN A 1 81 ? -6.706 -11.652 -15.801 1.00 93.56 81 ASN A O 1
ATOM 624 N N . GLY A 1 82 ? -6.534 -12.501 -13.734 1.00 92.50 82 GLY A N 1
ATOM 625 C CA . GLY A 1 82 ? -5.414 -11.651 -13.358 1.00 92.50 82 GLY A CA 1
ATOM 626 C C . GLY A 1 82 ? -5.861 -10.191 -13.299 1.00 92.50 82 GLY A C 1
ATOM 627 O O . GLY A 1 82 ? -6.981 -9.859 -12.935 1.00 92.50 82 GLY A O 1
ATOM 628 N N . TRP A 1 83 ? -4.993 -9.281 -13.709 1.00 94.12 83 TRP A N 1
ATOM 629 C CA . TRP A 1 83 ? -5.221 -7.842 -13.577 1.00 94.12 83 TRP A CA 1
ATOM 630 C C . TRP A 1 83 ? -5.490 -7.152 -14.916 1.00 94.12 83 TRP A C 1
ATOM 632 O O . TRP A 1 83 ? -5.284 -5.947 -15.065 1.00 94.12 83 TRP A O 1
ATOM 642 N N . LEU A 1 84 ? -6.002 -7.910 -15.892 1.00 90.25 84 LEU A N 1
ATOM 643 C CA . LEU A 1 84 ? -6.378 -7.407 -17.218 1.00 90.25 84 LEU A CA 1
ATOM 644 C C . LEU A 1 84 ? -7.468 -6.326 -17.148 1.00 90.25 84 LEU A C 1
ATOM 646 O O . LEU A 1 84 ? -7.427 -5.363 -17.913 1.00 90.25 84 LEU A O 1
ATOM 650 N N . ALA A 1 85 ? -8.399 -6.452 -16.197 1.00 93.19 85 ALA A N 1
ATOM 651 C CA . ALA A 1 85 ? -9.454 -5.472 -15.940 1.00 93.19 85 ALA A CA 1
ATOM 652 C C . ALA A 1 85 ? -8.940 -4.159 -15.315 1.00 93.19 85 ALA A C 1
ATOM 654 O O . ALA A 1 85 ? -9.695 -3.193 -15.202 1.00 93.19 85 ALA A O 1
ATOM 655 N N . TYR A 1 86 ? -7.655 -4.088 -14.942 1.00 95.31 86 TYR A N 1
ATOM 656 C CA . TYR A 1 86 ? -7.053 -2.953 -14.241 1.00 95.31 86 TYR A CA 1
ATOM 657 C C . TYR A 1 86 ? -5.899 -2.335 -15.054 1.00 95.31 86 TYR A C 1
ATOM 659 O O . TYR A 1 86 ? -4.719 -2.556 -14.758 1.00 95.31 86 TYR A O 1
ATOM 667 N N . PRO A 1 87 ? -6.194 -1.477 -16.054 1.00 94.44 87 PRO A N 1
ATOM 668 C CA . PRO A 1 87 ? -5.177 -0.891 -16.931 1.00 94.44 87 PRO A CA 1
ATOM 669 C C . PRO A 1 87 ? -4.092 -0.093 -16.201 1.00 94.44 87 PRO A C 1
ATOM 671 O O . PRO A 1 87 ? -2.981 0.040 -16.709 1.00 94.44 87 PRO A O 1
ATOM 674 N N . ALA A 1 88 ? -4.401 0.467 -15.027 1.00 93.94 88 ALA A N 1
ATOM 675 C CA . ALA A 1 88 ? -3.437 1.207 -14.216 1.00 93.94 88 ALA A CA 1
ATOM 676 C C . ALA A 1 88 ? -2.281 0.321 -13.747 1.00 93.94 88 ALA A C 1
ATOM 678 O O . ALA A 1 88 ? -1.121 0.719 -13.866 1.00 93.94 88 ALA A O 1
ATOM 679 N N . LEU A 1 89 ? -2.592 -0.903 -13.317 1.00 95.44 89 LEU A N 1
ATOM 680 C CA . LEU A 1 89 ? -1.574 -1.891 -13.018 1.00 95.44 89 LEU A CA 1
ATOM 681 C C . LEU A 1 89 ? -0.799 -2.194 -14.304 1.00 95.44 89 LEU A C 1
ATOM 683 O O . LEU A 1 89 ? 0.422 -2.067 -14.313 1.00 95.44 89 LEU A O 1
ATOM 687 N N . GLY A 1 90 ? -1.479 -2.516 -15.415 1.00 93.94 90 GLY A N 1
ATOM 688 C CA . GLY A 1 90 ? -0.827 -2.870 -16.689 1.00 93.94 90 GLY A CA 1
ATOM 689 C C . GLY A 1 90 ? 0.147 -1.804 -17.214 1.00 93.94 90 GLY A C 1
ATOM 690 O O . GLY A 1 90 ? 1.180 -2.131 -17.803 1.00 93.94 90 GLY A O 1
ATOM 691 N N . ARG A 1 91 ? -0.131 -0.521 -16.946 1.00 93.12 91 ARG A N 1
ATOM 692 C CA . ARG A 1 91 ? 0.813 0.576 -17.200 1.00 93.12 91 ARG A CA 1
ATOM 693 C C . ARG A 1 91 ? 2.049 0.472 -16.311 1.00 93.12 91 ARG A C 1
ATOM 695 O O . ARG A 1 91 ? 3.154 0.567 -16.837 1.00 93.12 91 ARG A O 1
ATOM 702 N N . LEU A 1 92 ? 1.893 0.239 -15.008 1.00 93.75 92 LEU A N 1
ATOM 703 C CA . LEU A 1 92 ? 3.013 0.032 -14.081 1.00 93.75 92 LEU A CA 1
ATOM 704 C C . LEU A 1 92 ? 3.796 -1.270 -14.358 1.00 93.75 92 LEU A C 1
ATOM 706 O O . LEU A 1 92 ? 4.953 -1.377 -13.973 1.00 93.75 92 LEU A O 1
ATOM 710 N N . ALA A 1 93 ? 3.209 -2.228 -15.076 1.00 94.06 93 ALA A N 1
ATOM 711 C CA . ALA A 1 93 ? 3.865 -3.472 -15.499 1.00 94.06 93 ALA A CA 1
ATOM 712 C C . ALA A 1 93 ? 4.807 -3.329 -16.691 1.00 94.06 93 ALA A C 1
ATOM 714 O O . ALA A 1 93 ? 5.518 -4.275 -17.021 1.00 94.06 93 ALA A O 1
ATOM 715 N N . GLN A 1 94 ? 4.731 -2.211 -17.418 1.00 92.25 94 GLN A N 1
ATOM 716 C CA . GLN A 1 94 ? 5.537 -2.045 -18.624 1.00 92.25 94 GLN A CA 1
ATOM 717 C C . GLN A 1 94 ? 7.020 -2.100 -18.266 1.00 92.25 94 GLN A C 1
ATOM 719 O O . GLN A 1 94 ? 7.409 -1.555 -17.229 1.00 92.25 94 GLN A O 1
ATOM 724 N N . VAL A 1 95 ? 7.816 -2.734 -19.130 1.00 88.62 95 VAL A N 1
ATOM 725 C CA . VAL A 1 95 ? 9.264 -2.889 -18.950 1.00 88.62 95 VAL A CA 1
ATOM 726 C C . VAL A 1 95 ? 9.892 -1.537 -18.623 1.00 88.62 95 VAL A C 1
ATOM 728 O O . VAL A 1 95 ? 9.676 -0.549 -19.326 1.00 88.62 95 VAL A O 1
ATOM 731 N N . ALA A 1 96 ? 10.649 -1.510 -17.531 1.00 87.94 96 ALA A N 1
ATOM 732 C CA . ALA A 1 96 ? 11.383 -0.354 -17.053 1.00 87.94 96 ALA A CA 1
ATOM 733 C C . ALA A 1 96 ? 12.843 -0.482 -17.520 1.00 87.94 96 ALA A C 1
ATOM 735 O O . ALA A 1 96 ? 13.551 -1.357 -17.026 1.00 87.94 96 ALA A O 1
ATOM 736 N N . PRO A 1 97 ? 13.318 0.340 -18.475 1.00 88.94 97 PRO A N 1
ATOM 737 C CA . PRO A 1 97 ? 14.715 0.286 -18.891 1.00 88.94 97 PRO A CA 1
ATOM 738 C C . PRO A 1 97 ? 15.641 0.650 -17.728 1.00 88.94 97 PRO A C 1
ATOM 740 O O . PRO A 1 97 ? 15.377 1.624 -17.021 1.00 88.94 97 PRO A O 1
ATOM 743 N N . LEU A 1 98 ? 16.758 -0.067 -17.569 1.00 87.25 98 LEU A N 1
ATOM 744 C CA . LEU A 1 98 ? 17.766 0.268 -16.552 1.00 87.25 98 LEU A CA 1
ATOM 745 C C . LEU A 1 98 ? 18.272 1.709 -16.715 1.00 87.25 98 LEU A C 1
ATOM 747 O O . LEU A 1 98 ? 18.391 2.446 -15.738 1.00 87.25 98 LEU A O 1
ATOM 751 N N . ASN A 1 99 ? 18.455 2.134 -17.968 1.00 88.62 99 ASN A N 1
ATOM 752 C CA . ASN A 1 99 ? 18.890 3.473 -18.352 1.00 88.62 99 ASN A CA 1
ATOM 753 C C . ASN A 1 99 ? 17.756 4.514 -18.439 1.00 88.62 99 ASN A C 1
ATOM 755 O O . ASN A 1 99 ? 17.901 5.523 -19.133 1.00 88.62 99 ASN A O 1
ATOM 759 N N . MET A 1 100 ? 16.609 4.284 -17.786 1.00 92.06 100 MET A N 1
ATOM 760 C CA . MET A 1 100 ? 15.485 5.219 -17.864 1.00 92.06 100 MET A CA 1
ATOM 761 C C . MET A 1 100 ? 15.845 6.617 -17.355 1.00 92.06 100 MET A C 1
ATOM 763 O O . MET A 1 100 ? 16.617 6.786 -16.406 1.00 92.06 100 MET A O 1
ATOM 767 N N . THR A 1 101 ? 15.238 7.625 -17.981 1.00 90.38 101 THR A N 1
ATOM 768 C CA . THR A 1 101 ? 15.453 9.029 -17.627 1.00 90.38 101 THR A CA 1
ATOM 769 C C . THR A 1 101 ? 14.782 9.380 -16.300 1.00 90.38 101 THR A C 1
ATOM 771 O O . THR A 1 101 ? 13.824 8.731 -15.873 1.00 90.38 101 THR A O 1
ATOM 774 N N . GLN A 1 102 ? 15.229 10.475 -15.682 1.00 88.94 102 GLN A N 1
ATOM 775 C CA . GLN A 1 102 ? 14.618 11.014 -14.465 1.00 88.94 102 GLN A CA 1
ATOM 776 C C . GLN A 1 102 ? 13.108 11.258 -14.638 1.00 88.94 102 GLN A C 1
ATOM 778 O O . GLN A 1 102 ? 12.315 10.850 -13.799 1.00 88.94 102 GLN A O 1
ATOM 783 N N . GLN A 1 103 ? 12.682 11.879 -15.743 1.00 89.12 103 GLN A N 1
ATOM 784 C CA . GLN A 1 103 ? 11.260 12.158 -15.985 1.00 89.12 103 GLN A CA 1
ATOM 785 C C . GLN A 1 103 ? 10.425 10.880 -16.111 1.00 89.12 103 GLN A C 1
ATOM 787 O O . GLN A 1 103 ? 9.313 10.822 -15.586 1.00 89.12 103 GLN A O 1
ATOM 792 N N . MET A 1 104 ? 10.962 9.847 -16.771 1.00 91.56 104 MET A N 1
ATOM 793 C CA . MET A 1 104 ? 10.298 8.546 -16.835 1.00 91.56 104 MET A CA 1
ATOM 794 C C . MET A 1 104 ? 10.139 7.962 -15.433 1.00 91.56 104 MET A C 1
ATOM 796 O O . MET A 1 104 ? 9.034 7.580 -15.068 1.00 91.56 104 MET A O 1
ATOM 800 N N . PHE A 1 105 ? 11.202 7.959 -14.630 1.00 92.25 105 PHE A N 1
ATOM 801 C CA . PHE A 1 105 ? 11.169 7.485 -13.248 1.00 92.25 105 PHE A CA 1
ATOM 802 C C . PHE A 1 105 ? 10.109 8.198 -12.395 1.00 92.25 105 PHE A C 1
ATOM 804 O O . PHE A 1 105 ? 9.254 7.536 -11.808 1.00 92.25 105 PHE A O 1
ATOM 811 N N . LEU A 1 106 ? 10.072 9.533 -12.402 1.00 92.06 106 LEU A N 1
ATOM 812 C CA . LEU A 1 106 ? 9.092 10.309 -11.629 1.00 92.06 106 LEU A CA 1
ATOM 813 C C . LEU A 1 106 ? 7.647 10.02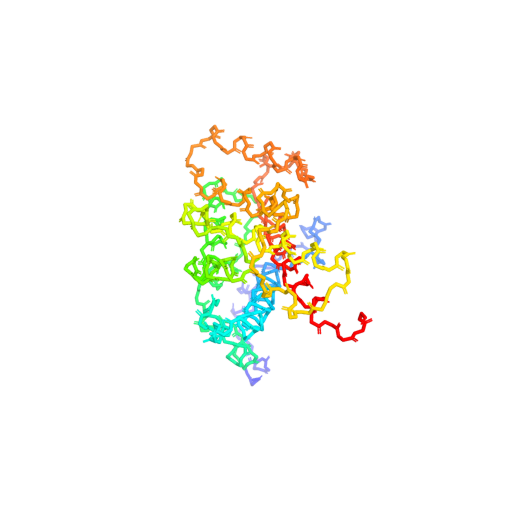9 -12.072 1.00 92.06 106 LEU A C 1
ATOM 815 O O . LEU A 1 106 ? 6.747 9.883 -11.241 1.00 92.06 106 LEU A O 1
ATOM 819 N N . ALA A 1 107 ? 7.413 9.860 -13.378 1.00 92.25 107 ALA A N 1
ATOM 820 C CA . ALA A 1 107 ? 6.104 9.460 -13.894 1.00 92.25 107 ALA A CA 1
ATOM 821 C C . ALA A 1 107 ? 5.675 8.066 -13.387 1.00 92.25 107 ALA A C 1
ATOM 823 O O . ALA A 1 107 ? 4.483 7.819 -13.157 1.00 92.25 107 ALA A O 1
ATOM 824 N N . ARG A 1 108 ? 6.633 7.155 -13.168 1.00 94.06 108 ARG A N 1
ATOM 825 C CA . ARG A 1 108 ? 6.381 5.833 -12.574 1.00 94.06 108 ARG A CA 1
ATOM 826 C C . ARG A 1 108 ? 6.095 5.926 -11.078 1.00 94.06 108 ARG A C 1
ATOM 828 O O . ARG A 1 108 ? 5.128 5.308 -10.646 1.00 94.06 108 ARG A O 1
ATOM 835 N N . CYS A 1 109 ? 6.827 6.744 -10.321 1.00 94.19 109 CYS A N 1
ATOM 836 C CA . CYS A 1 109 ? 6.530 7.025 -8.907 1.00 94.19 109 CYS A CA 1
ATOM 837 C C . CYS A 1 109 ? 5.121 7.608 -8.727 1.00 94.19 109 CYS A C 1
ATOM 839 O O . CYS A 1 109 ? 4.356 7.167 -7.868 1.00 94.19 109 CYS A O 1
ATOM 841 N N . LYS A 1 110 ? 4.718 8.526 -9.615 1.00 93.44 110 LYS A N 1
ATOM 842 C CA . LYS A 1 110 ? 3.346 9.044 -9.650 1.00 93.44 110 LYS A CA 1
ATOM 843 C C . LYS A 1 110 ? 2.316 7.941 -9.900 1.00 93.44 110 LYS A C 1
ATOM 845 O O . LYS A 1 110 ? 1.361 7.832 -9.137 1.00 93.44 110 LYS A O 1
ATOM 850 N N . SER A 1 111 ? 2.535 7.101 -10.913 1.00 93.62 111 SER A N 1
ATOM 851 C CA . SER A 1 111 ? 1.638 5.975 -11.222 1.00 93.62 111 SER A CA 1
ATOM 852 C C . SER A 1 111 ? 1.532 4.988 -10.051 1.00 93.62 111 SER A C 1
ATOM 854 O O . SER A 1 111 ? 0.445 4.517 -9.731 1.00 93.62 111 SER A O 1
ATOM 856 N N . LEU A 1 112 ? 2.652 4.704 -9.380 1.00 95.44 112 LEU A N 1
ATOM 857 C CA . LEU A 1 112 ? 2.700 3.873 -8.178 1.00 95.44 112 LEU A CA 1
ATOM 858 C C . LEU A 1 112 ? 1.891 4.495 -7.035 1.00 95.44 112 LEU A C 1
ATOM 860 O O . LEU A 1 112 ? 1.134 3.796 -6.367 1.00 95.44 112 LEU A O 1
ATOM 864 N N . HIS A 1 113 ? 2.033 5.804 -6.811 1.00 93.62 113 HIS A N 1
ATOM 865 C CA . HIS A 1 113 ? 1.292 6.513 -5.772 1.00 93.62 113 HIS A CA 1
ATOM 866 C C . HIS A 1 113 ? -0.224 6.493 -6.013 1.00 93.62 113 HIS A C 1
ATOM 868 O O . HIS A 1 113 ? -0.993 6.264 -5.084 1.00 93.62 113 HIS A O 1
ATOM 874 N N . GLU A 1 114 ? -0.654 6.690 -7.260 1.00 92.25 114 GLU A N 1
ATOM 875 C CA . GLU A 1 114 ? -2.072 6.673 -7.642 1.00 92.25 114 GLU A CA 1
ATOM 876 C C . GLU A 1 114 ? -2.753 5.325 -7.357 1.00 92.25 114 GLU A C 1
ATOM 878 O O . GLU A 1 114 ? -3.929 5.313 -7.004 1.00 92.25 114 GLU A O 1
ATOM 883 N N . LEU A 1 115 ? -2.031 4.200 -7.457 1.00 91.56 115 LEU A N 1
ATOM 884 C CA . LEU A 1 115 ? -2.600 2.870 -7.209 1.00 91.56 115 LEU A CA 1
ATOM 885 C C . LEU A 1 115 ? -3.004 2.651 -5.750 1.00 91.56 115 LEU A C 1
ATOM 887 O O . LEU A 1 115 ? -4.093 2.152 -5.484 1.00 91.56 115 LEU A O 1
ATOM 891 N N . TRP A 1 116 ? -2.137 3.003 -4.799 1.00 86.69 116 TRP A N 1
ATOM 892 C CA . TRP A 1 116 ? -2.422 2.754 -3.383 1.00 86.69 116 TRP A CA 1
ATOM 893 C C . TRP A 1 116 ? -3.264 3.870 -2.744 1.00 86.69 116 TRP A C 1
ATOM 895 O O . TRP A 1 116 ? -3.953 3.624 -1.755 1.00 86.69 116 TRP A O 1
ATOM 905 N N . GLN A 1 117 ? -3.296 5.076 -3.332 1.00 86.44 117 GLN A N 1
ATOM 906 C CA . GLN A 1 117 ? -4.210 6.162 -2.932 1.00 86.44 117 GLN A CA 1
ATOM 907 C C . GLN A 1 117 ? -5.701 5.860 -3.180 1.00 86.44 117 GLN A C 1
ATOM 909 O O . GLN A 1 117 ? -6.541 6.716 -2.905 1.00 86.44 117 GLN A O 1
ATOM 914 N N . GLY A 1 118 ? -6.055 4.666 -3.664 1.00 81.75 118 GLY A N 1
ATOM 915 C CA . GLY A 1 118 ? -7.449 4.228 -3.767 1.00 81.75 118 GLY A CA 1
ATOM 916 C C . GLY A 1 118 ? -8.197 4.230 -2.426 1.00 81.75 118 GLY A C 1
ATOM 917 O O . GLY A 1 118 ? -9.410 4.433 -2.416 1.00 81.75 118 GLY A O 1
ATOM 918 N N . VAL A 1 119 ? -7.482 4.091 -1.298 1.00 89.00 119 VAL A N 1
ATOM 919 C CA . VAL A 1 119 ? -8.079 4.066 0.046 1.00 89.00 119 VAL A CA 1
ATOM 920 C C . VAL A 1 119 ? -8.736 5.408 0.399 1.00 89.00 119 VAL A C 1
ATOM 922 O O . VAL A 1 119 ? -8.043 6.424 0.510 1.00 89.00 119 VAL A O 1
ATOM 925 N N . PRO A 1 120 ? -10.062 5.455 0.650 1.00 93.94 120 PRO A N 1
ATOM 926 C CA . PRO A 1 120 ? -10.742 6.715 0.916 1.00 93.94 120 PRO A CA 1
ATOM 927 C C . PRO A 1 120 ? -10.274 7.360 2.225 1.00 93.94 120 PRO A C 1
ATOM 929 O O . PRO A 1 120 ? -10.507 6.829 3.311 1.00 93.94 120 PRO A O 1
ATOM 932 N N . ASN A 1 121 ? -9.729 8.577 2.149 1.00 95.31 121 ASN A N 1
ATOM 933 C CA . ASN A 1 121 ? -9.309 9.336 3.335 1.00 95.31 121 ASN A CA 1
ATOM 934 C C . ASN A 1 121 ? -10.419 9.477 4.377 1.00 95.31 121 ASN A C 1
ATOM 936 O O . ASN A 1 121 ? -10.157 9.373 5.567 1.00 95.31 121 ASN A O 1
ATOM 940 N N . GLY A 1 122 ? -11.663 9.699 3.941 1.00 96.44 122 GLY A N 1
ATOM 941 C CA . GLY A 1 122 ? -12.804 9.783 4.855 1.00 96.44 122 GLY A CA 1
ATOM 942 C C . GLY A 1 122 ? -12.992 8.507 5.678 1.00 96.44 122 GLY A C 1
ATOM 943 O O . GLY A 1 122 ? -13.279 8.597 6.864 1.00 96.44 122 GLY A O 1
ATOM 944 N N . TYR A 1 123 ? -12.754 7.338 5.079 1.00 97.00 123 TYR A N 1
ATOM 945 C CA . TYR A 1 123 ? -12.854 6.056 5.772 1.00 97.00 123 TYR A CA 1
ATOM 946 C C . TYR A 1 123 ? -11.744 5.886 6.815 1.00 97.00 123 TYR A C 1
ATOM 948 O O . TYR A 1 123 ? -12.039 5.577 7.965 1.00 97.00 123 TYR A O 1
ATOM 956 N N . LEU A 1 124 ? -10.488 6.182 6.455 1.00 97.44 124 LEU A N 1
ATOM 957 C CA . LEU A 1 124 ? -9.366 6.139 7.404 1.00 97.44 124 LEU A CA 1
ATOM 958 C C . LEU A 1 124 ? -9.551 7.124 8.566 1.00 97.44 124 LEU A C 1
ATOM 960 O O . LEU A 1 124 ? -9.277 6.787 9.713 1.00 97.44 124 LEU A O 1
ATOM 964 N N . LYS A 1 125 ? -10.064 8.328 8.284 1.00 98.06 125 LYS A N 1
ATOM 965 C CA . LYS A 1 125 ? -10.407 9.311 9.321 1.00 98.06 125 LYS A CA 1
ATOM 966 C C . LYS A 1 125 ? -11.463 8.760 10.274 1.00 98.06 125 LYS A C 1
ATOM 968 O O . LYS A 1 125 ? -11.287 8.852 11.482 1.00 98.06 125 LYS A O 1
ATOM 973 N N . SER A 1 126 ? -12.521 8.147 9.744 1.00 97.81 126 SER A N 1
ATOM 974 C CA . SER A 1 126 ? -13.557 7.524 10.569 1.00 97.81 126 SER A CA 1
ATOM 975 C C . SER A 1 126 ? -13.032 6.351 11.400 1.00 97.81 126 SER A C 1
ATOM 977 O O . SER A 1 126 ? -13.435 6.234 12.550 1.00 97.81 126 SER A O 1
ATOM 979 N N . LEU A 1 127 ? -12.121 5.524 10.873 1.00 98.06 127 LEU A N 1
ATOM 980 C CA . LEU A 1 127 ? -11.465 4.473 11.661 1.00 98.06 127 LEU A CA 1
ATOM 981 C C . LEU A 1 127 ? -10.691 5.062 12.846 1.00 98.06 127 LEU A C 1
ATOM 983 O O . LEU A 1 127 ? -10.885 4.625 13.973 1.00 98.06 127 LEU A O 1
ATOM 987 N N . LEU A 1 128 ? -9.870 6.088 12.611 1.00 98.31 128 LEU A N 1
ATOM 988 C CA . LEU A 1 128 ? -9.097 6.743 13.671 1.00 98.31 128 LEU A CA 1
ATOM 989 C C . LEU A 1 128 ? -9.991 7.426 14.711 1.00 98.31 128 LEU A C 1
ATOM 991 O O . LEU A 1 128 ? -9.738 7.311 15.905 1.00 98.31 128 LEU A O 1
ATOM 995 N N . GLU A 1 129 ? -11.060 8.101 14.279 1.00 97.88 129 GLU A N 1
ATOM 996 C CA . GLU A 1 129 ? -12.053 8.675 15.196 1.00 97.88 129 GLU A CA 1
ATOM 997 C C . GLU A 1 129 ? -12.692 7.596 16.087 1.00 97.88 129 GLU A C 1
ATOM 999 O O . GLU A 1 129 ? -12.906 7.831 17.273 1.00 97.88 129 GLU A O 1
ATOM 1004 N N . ARG A 1 130 ? -12.967 6.405 15.537 1.00 97.88 130 ARG A N 1
ATOM 1005 C CA . ARG A 1 130 ? -13.500 5.255 16.289 1.00 97.88 130 ARG A CA 1
ATOM 1006 C C . ARG A 1 130 ? -12.466 4.565 17.181 1.00 97.88 130 ARG A C 1
ATOM 1008 O O . ARG A 1 130 ? -12.860 3.907 18.137 1.00 97.88 130 ARG A O 1
ATOM 1015 N N . ALA A 1 131 ? -11.183 4.757 16.893 1.00 97.50 131 ALA A N 1
ATOM 1016 C CA . ALA A 1 131 ? -10.078 4.342 17.747 1.00 97.50 131 ALA A CA 1
ATOM 1017 C C . ALA A 1 131 ? -9.730 5.360 18.845 1.00 97.50 131 ALA A C 1
ATOM 1019 O O . ALA A 1 131 ? -8.726 5.208 19.536 1.00 97.50 131 ALA A O 1
ATOM 1020 N N . GLY A 1 132 ? -10.541 6.410 19.005 1.00 97.44 132 GLY A N 1
ATOM 1021 C CA . GLY A 1 132 ? -10.385 7.410 20.058 1.00 97.44 132 GLY A CA 1
ATOM 1022 C C . GLY A 1 132 ? -9.530 8.611 19.661 1.00 97.44 132 GLY A C 1
ATOM 1023 O O . GLY A 1 132 ? -9.331 9.514 20.475 1.00 97.44 132 GLY A O 1
ATOM 1024 N N . CYS A 1 133 ? -9.038 8.688 18.417 1.00 97.44 133 CYS A N 1
ATOM 1025 C CA . CYS A 1 133 ? -8.297 9.860 17.955 1.00 97.44 133 CYS A CA 1
ATOM 1026 C C . CYS A 1 133 ? -9.225 11.091 17.862 1.00 97.44 133 CYS A C 1
ATOM 1028 O O . CYS A 1 133 ? -10.307 11.016 17.269 1.00 97.44 133 CYS A O 1
ATOM 1030 N N . PRO A 1 134 ? -8.806 12.274 18.351 1.00 96.50 134 PRO A N 1
ATOM 1031 C CA . PRO A 1 134 ? -9.644 13.466 18.313 1.00 96.50 134 PRO A CA 1
ATOM 1032 C C . PRO A 1 134 ? -10.012 13.884 16.884 1.00 96.50 134 PRO A C 1
ATOM 1034 O O . PRO A 1 134 ? -9.148 14.195 16.061 1.00 96.50 134 PRO A O 1
ATOM 1037 N N . ARG A 1 135 ? -11.314 14.008 16.608 1.00 94.88 135 ARG A N 1
ATOM 1038 C CA . ARG A 1 135 ? -11.855 14.400 15.291 1.00 94.88 135 ARG A CA 1
ATOM 1039 C C . ARG A 1 135 ? -11.223 15.667 14.708 1.00 94.88 135 ARG A C 1
ATOM 1041 O O . ARG A 1 135 ? -10.922 15.728 13.518 1.00 94.88 135 ARG A O 1
ATOM 1048 N N . VAL A 1 136 ? -10.991 16.680 15.546 1.00 94.00 136 VAL A N 1
ATOM 1049 C CA . VAL A 1 136 ? -10.351 17.943 15.130 1.00 94.00 136 VAL A CA 1
ATOM 1050 C C . VAL A 1 136 ? -8.919 17.702 14.650 1.00 94.00 136 VAL A C 1
ATOM 1052 O O . VAL A 1 136 ? -8.505 18.280 13.649 1.00 94.00 136 VAL A O 1
ATOM 1055 N N . ALA A 1 137 ? -8.182 16.818 15.322 1.00 94.12 137 ALA A N 1
ATOM 1056 C CA . ALA A 1 137 ? -6.816 16.482 14.955 1.00 94.12 137 ALA A CA 1
ATOM 1057 C C . ALA A 1 137 ? -6.746 15.664 13.661 1.00 94.12 137 ALA A C 1
ATOM 1059 O O . ALA A 1 137 ? -5.841 15.891 12.868 1.00 94.12 137 ALA A O 1
ATOM 1060 N N . VAL A 1 138 ? -7.685 14.739 13.445 1.00 95.00 138 VAL A N 1
ATOM 1061 C CA . VAL A 1 138 ? -7.729 13.827 12.288 1.00 95.00 138 VAL A CA 1
ATOM 1062 C C . VAL A 1 138 ? -8.175 14.533 10.995 1.00 95.00 138 VAL A C 1
ATOM 1064 O O . VAL A 1 138 ? -7.751 14.168 9.894 1.00 95.00 138 VAL A O 1
ATOM 1067 N N . LYS A 1 139 ? -8.999 15.584 11.101 1.00 92.00 139 LYS A N 1
ATOM 1068 C CA . LYS A 1 139 ? -9.578 16.299 9.951 1.00 92.00 139 LYS A CA 1
ATOM 1069 C C . LYS A 1 139 ? -8.534 16.824 8.958 1.00 92.00 139 LYS A C 1
ATOM 1071 O O . LYS A 1 139 ? -8.747 16.691 7.752 1.00 92.00 139 LYS A O 1
ATOM 1076 N N . GLU A 1 140 ? -7.421 17.357 9.449 1.00 88.88 140 GLU A N 1
ATOM 1077 C CA . GLU A 1 140 ? -6.374 17.997 8.633 1.00 88.88 140 GLU A CA 1
ATOM 1078 C C . GLU A 1 140 ? -5.259 17.025 8.201 1.00 88.88 140 GLU A C 1
ATOM 1080 O O . GLU A 1 140 ? -4.278 17.416 7.570 1.00 88.88 140 GLU A O 1
ATOM 1085 N N . VAL A 1 141 ? -5.388 15.736 8.530 1.00 91.19 141 VAL A N 1
ATOM 1086 C CA . VAL A 1 141 ? -4.356 14.735 8.246 1.00 91.19 141 VAL A CA 1
ATOM 1087 C C . VAL A 1 141 ? -4.492 14.223 6.807 1.00 91.19 141 VAL A C 1
ATOM 1089 O O . VAL A 1 141 ? -5.572 13.816 6.365 1.00 91.19 141 VAL A O 1
ATOM 1092 N N . GLY A 1 142 ? -3.380 14.264 6.066 1.00 91.25 142 GLY A N 1
ATOM 1093 C CA . GLY A 1 142 ? -3.261 13.700 4.719 1.00 91.25 142 GLY A CA 1
ATOM 1094 C C . GLY A 1 142 ? -3.184 12.169 4.713 1.00 91.25 142 GLY A C 1
ATOM 1095 O O . GLY A 1 142 ? -2.838 11.552 5.717 1.00 91.25 142 GLY A O 1
ATOM 1096 N N . SER A 1 143 ? -3.464 11.562 3.558 1.00 89.94 143 SER A N 1
ATOM 1097 C CA . SER A 1 143 ? -3.625 10.110 3.361 1.00 89.94 143 SER A CA 1
ATOM 1098 C C . SER A 1 143 ? -2.506 9.243 3.952 1.00 89.94 143 SER A C 1
ATOM 1100 O O . SER A 1 143 ? -2.785 8.299 4.685 1.00 89.94 143 SER A O 1
ATOM 1102 N N . ILE A 1 144 ? -1.238 9.582 3.699 1.00 94.94 144 ILE A N 1
ATOM 1103 C CA . ILE A 1 144 ? -0.089 8.793 4.192 1.00 94.94 144 ILE A CA 1
ATOM 1104 C C . ILE A 1 144 ? -0.021 8.815 5.717 1.00 94.94 144 ILE A C 1
ATOM 1106 O O . ILE A 1 144 ? 0.157 7.787 6.362 1.00 94.94 144 ILE A O 1
ATOM 1110 N N . LYS A 1 145 ? -0.215 10.001 6.299 1.00 96.62 145 LYS A N 1
ATOM 1111 C CA . LYS A 1 145 ? -0.215 10.195 7.748 1.00 96.62 145 LYS A CA 1
ATOM 1112 C C . LYS A 1 145 ? -1.427 9.534 8.411 1.00 96.62 145 LYS A C 1
ATOM 1114 O O . LYS A 1 145 ? -1.313 9.134 9.560 1.00 96.62 145 LYS A O 1
ATOM 1119 N N . LEU A 1 146 ? -2.554 9.379 7.706 1.00 97.44 146 LEU A N 1
ATOM 1120 C CA . LEU A 1 146 ? -3.695 8.597 8.198 1.00 97.44 146 LEU A CA 1
ATOM 1121 C C . LEU A 1 146 ? -3.345 7.108 8.300 1.00 97.44 146 LEU A C 1
ATOM 1123 O O . LEU A 1 146 ? -3.652 6.490 9.312 1.00 97.44 146 LEU A O 1
ATOM 1127 N N . LEU A 1 147 ? -2.679 6.543 7.287 1.00 96.94 147 LEU A N 1
ATOM 1128 C CA . LEU A 1 147 ? -2.206 5.156 7.353 1.00 96.94 147 LEU A CA 1
ATOM 1129 C C . LEU A 1 147 ? -1.130 4.966 8.427 1.00 96.94 147 LEU A C 1
ATOM 1131 O O . LEU A 1 147 ? -1.183 3.978 9.147 1.00 96.94 147 LEU A O 1
ATOM 1135 N N . GLN A 1 148 ? -0.198 5.915 8.573 1.00 98.12 148 GLN A N 1
ATOM 1136 C CA . GLN A 1 148 ? 0.807 5.876 9.642 1.00 98.12 148 GLN A CA 1
ATOM 1137 C C . GLN A 1 148 ? 0.142 5.895 11.017 1.00 98.12 148 GLN A C 1
ATOM 1139 O O . GLN A 1 148 ? 0.478 5.095 11.879 1.00 98.12 148 GLN A O 1
ATOM 1144 N N . ALA A 1 149 ? -0.828 6.787 11.208 1.00 98.38 149 ALA A N 1
ATOM 1145 C CA . ALA A 1 149 ? -1.574 6.863 12.449 1.00 98.38 149 ALA A CA 1
ATOM 1146 C C . ALA A 1 149 ? -2.289 5.555 12.777 1.00 98.38 149 ALA A C 1
ATOM 1148 O O . ALA A 1 149 ? -2.219 5.077 13.905 1.00 98.38 149 ALA A O 1
ATOM 1149 N N . LEU A 1 150 ? -2.945 4.965 11.777 1.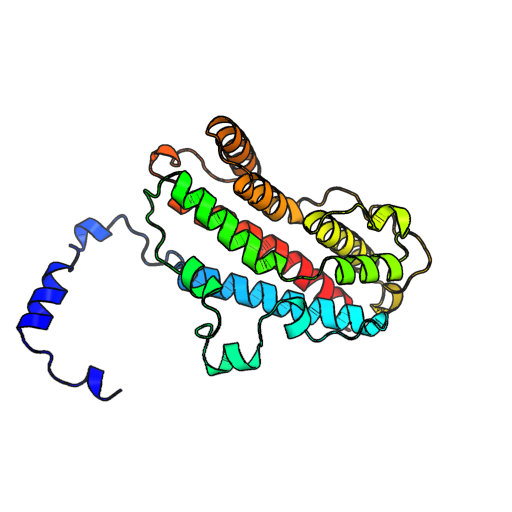00 98.31 150 LEU A N 1
ATOM 1150 C CA . LEU A 1 150 ? -3.634 3.695 11.941 1.00 98.31 150 LEU A CA 1
ATOM 1151 C C . LEU A 1 150 ? -2.648 2.582 12.312 1.00 98.31 150 LEU A C 1
ATOM 1153 O O . LEU A 1 150 ? -2.910 1.834 13.247 1.00 98.31 150 LEU A O 1
ATOM 1157 N N . LEU A 1 151 ? -1.502 2.521 11.627 1.00 98.56 151 LEU A N 1
ATOM 1158 C CA . LEU A 1 151 ? -0.432 1.577 11.932 1.00 98.56 151 LEU A CA 1
ATOM 1159 C C . LEU A 1 151 ? 0.050 1.726 13.379 1.00 98.56 151 LEU A C 1
ATOM 1161 O O . LEU A 1 151 ? 0.058 0.737 14.097 1.00 98.56 151 LEU A O 1
ATOM 1165 N N . ASN A 1 152 ? 0.367 2.942 13.833 1.00 98.69 152 ASN A N 1
ATOM 1166 C CA . ASN A 1 152 ? 0.860 3.177 15.194 1.00 98.69 152 ASN A CA 1
ATOM 1167 C C . ASN A 1 152 ? -0.133 2.704 16.265 1.00 98.69 152 ASN A C 1
ATOM 1169 O O . ASN A 1 152 ? 0.265 2.111 17.266 1.00 98.69 152 ASN A O 1
ATOM 1173 N N . VAL A 1 153 ? -1.429 2.968 16.061 1.00 98.44 153 VAL A N 1
ATOM 1174 C CA . VAL A 1 153 ? -2.481 2.505 16.977 1.00 98.44 153 VAL A CA 1
ATOM 1175 C C . VAL A 1 153 ? -2.485 0.980 17.049 1.00 98.44 153 VAL A C 1
ATOM 1177 O O . VAL A 1 153 ? -2.473 0.414 18.139 1.00 98.44 153 VAL A O 1
ATOM 1180 N N . ILE A 1 154 ? -2.465 0.316 15.895 1.00 98.19 154 ILE A N 1
ATOM 1181 C CA . ILE A 1 154 ? -2.555 -1.144 15.801 1.00 98.19 154 ILE A CA 1
ATOM 1182 C C . ILE A 1 154 ? -1.294 -1.820 16.333 1.00 98.19 154 ILE A C 1
ATOM 1184 O O . ILE A 1 154 ? -1.401 -2.770 17.099 1.00 98.19 154 ILE A O 1
ATOM 1188 N N . GLU A 1 155 ? -0.108 -1.315 15.998 1.00 97.94 155 GLU A N 1
ATOM 1189 C CA . GLU A 1 155 ? 1.158 -1.829 16.528 1.00 97.94 155 GLU A CA 1
ATOM 1190 C C . GLU A 1 155 ? 1.194 -1.758 18.050 1.00 97.94 155 GLU A C 1
ATOM 1192 O O . GLU A 1 155 ? 1.679 -2.681 18.704 1.00 97.94 155 GLU A O 1
ATOM 1197 N N . ARG A 1 156 ? 0.647 -0.689 18.635 1.00 97.06 156 ARG A N 1
ATOM 1198 C CA . ARG A 1 156 ? 0.574 -0.556 20.087 1.00 97.06 156 ARG A CA 1
ATOM 1199 C C . ARG A 1 156 ? -0.372 -1.579 20.707 1.00 97.06 156 ARG A C 1
ATOM 1201 O O . ARG A 1 156 ? 0.014 -2.226 21.677 1.00 97.06 156 ARG A O 1
ATOM 1208 N N . LEU A 1 157 ? -1.573 -1.737 20.147 1.00 96.88 157 LEU A N 1
ATOM 1209 C CA . LEU A 1 157 ? -2.505 -2.788 20.571 1.00 96.88 157 LEU A CA 1
ATOM 1210 C C . LEU A 1 157 ? -1.829 -4.158 20.476 1.00 96.88 157 LEU A C 1
ATOM 1212 O O . LEU A 1 157 ? -1.870 -4.943 21.417 1.00 96.88 157 LEU A O 1
ATOM 1216 N N . ASN A 1 158 ? -1.113 -4.404 19.378 1.00 96.69 158 ASN A N 1
ATOM 1217 C CA . ASN A 1 158 ? -0.405 -5.653 19.173 1.00 96.69 158 ASN A CA 1
ATOM 1218 C C . ASN A 1 158 ? 0.719 -5.884 20.182 1.00 96.69 158 ASN A C 1
ATOM 1220 O O . ASN A 1 158 ? 0.837 -6.994 20.690 1.00 96.69 158 ASN A O 1
ATOM 1224 N N . THR A 1 159 ? 1.501 -4.849 20.482 1.00 95.75 159 THR A N 1
ATOM 1225 C CA . THR A 1 159 ? 2.603 -4.884 21.456 1.00 95.75 159 THR A CA 1
ATOM 1226 C C . THR A 1 159 ? 2.108 -5.173 22.870 1.00 95.75 159 THR A C 1
ATOM 1228 O O . THR A 1 159 ? 2.826 -5.774 23.662 1.00 95.75 159 THR A O 1
ATOM 1231 N N . HIS A 1 160 ? 0.890 -4.744 23.196 1.00 94.62 160 HIS A N 1
ATOM 1232 C CA . HIS A 1 160 ? 0.255 -5.005 24.487 1.00 94.62 160 HIS A CA 1
ATOM 1233 C C . HIS A 1 160 ? -0.631 -6.259 24.486 1.00 94.62 160 HIS A C 1
ATOM 1235 O O . HIS A 1 160 ? -1.309 -6.502 25.479 1.00 94.62 160 HIS A O 1
ATOM 1241 N N . GLU A 1 161 ? -0.629 -7.032 23.393 1.00 93.94 161 GLU A N 1
ATOM 1242 C CA . GLU A 1 161 ? -1.450 -8.241 23.231 1.00 93.94 161 GLU A CA 1
ATOM 1243 C C . GLU A 1 161 ? -2.953 -7.983 23.453 1.00 93.94 161 GLU A C 1
ATOM 1245 O O . GLU A 1 161 ? -3.699 -8.844 23.909 1.00 93.94 161 GLU A O 1
ATOM 1250 N N . GLU A 1 162 ? -3.411 -6.778 23.109 1.00 93.88 162 GLU A N 1
ATOM 1251 C CA . GLU A 1 162 ? -4.816 -6.399 23.219 1.00 93.88 162 GLU A CA 1
ATOM 1252 C C . GLU A 1 162 ? -5.652 -7.134 22.164 1.00 93.88 162 GLU A C 1
ATOM 1254 O O . GLU A 1 162 ? -5.213 -7.362 21.029 1.00 93.88 162 GLU A O 1
ATOM 1259 N N . ALA A 1 163 ? -6.887 -7.471 22.529 1.00 93.88 163 ALA A N 1
ATOM 1260 C CA . ALA A 1 163 ? -7.841 -8.072 21.609 1.00 93.88 163 ALA A CA 1
ATOM 1261 C C . ALA A 1 163 ? -8.317 -7.056 20.556 1.00 93.88 163 ALA A C 1
ATOM 1263 O O . ALA A 1 163 ? -8.311 -5.843 20.769 1.00 93.88 163 ALA A O 1
ATOM 1264 N N . SER A 1 164 ? -8.761 -7.554 19.399 1.00 94.06 164 SER A N 1
ATOM 1265 C CA . SER A 1 164 ? -9.173 -6.692 18.281 1.00 94.06 164 SER A CA 1
ATOM 1266 C C . SER A 1 164 ? -10.285 -5.690 18.626 1.00 94.06 164 SER A C 1
ATOM 1268 O O . SER A 1 164 ? -10.298 -4.583 18.086 1.00 94.06 164 SER A O 1
ATOM 1270 N N . ASP A 1 165 ? -11.185 -6.019 19.556 1.00 94.12 165 ASP A N 1
ATOM 1271 C CA . ASP A 1 165 ? -12.260 -5.133 20.011 1.00 94.12 165 ASP A CA 1
ATOM 1272 C C . ASP A 1 165 ? -11.749 -3.903 20.776 1.00 94.12 165 ASP A C 1
ATOM 1274 O O . ASP A 1 165 ? -12.400 -2.857 20.733 1.00 94.12 165 ASP A O 1
ATOM 1278 N N . ALA A 1 166 ? -10.546 -3.965 21.360 1.00 95.88 166 ALA A N 1
ATOM 1279 C CA . ALA A 1 166 ? -9.867 -2.819 21.966 1.00 95.88 166 ALA A CA 1
ATOM 1280 C C . ALA A 1 166 ? -9.516 -1.716 20.951 1.00 95.88 166 ALA A C 1
ATOM 1282 O O . ALA A 1 166 ? -9.244 -0.578 21.342 1.00 95.88 166 ALA A O 1
ATOM 1283 N N . PHE A 1 167 ? -9.561 -2.012 19.645 1.00 97.38 167 PHE A N 1
ATOM 1284 C CA . PHE A 1 167 ? -9.467 -0.985 18.610 1.00 97.38 167 PHE A CA 1
ATOM 1285 C C . PHE A 1 167 ? -10.603 0.039 18.710 1.00 97.38 167 PHE A C 1
ATOM 1287 O O . PHE A 1 167 ? -10.389 1.204 18.391 1.00 97.38 167 PHE A O 1
ATOM 1294 N N . ALA A 1 168 ? -11.797 -0.356 19.160 1.00 96.94 168 ALA A N 1
ATOM 1295 C CA . ALA A 1 168 ? -12.881 0.578 19.438 1.00 96.94 168 ALA A CA 1
ATOM 1296 C C . ALA A 1 168 ? -12.658 1.227 20.813 1.00 96.94 168 ALA A C 1
ATOM 1298 O O . ALA A 1 168 ? -12.839 0.593 21.850 1.00 96.94 168 ALA A O 1
ATOM 1299 N N . SER A 1 169 ? -12.274 2.503 20.831 1.00 95.62 169 SER A N 1
ATOM 1300 C CA . SER A 1 169 ? -11.857 3.185 22.060 1.00 95.62 169 SER A CA 1
ATOM 1301 C C . SER A 1 169 ? -12.357 4.627 22.110 1.00 95.62 169 SER A C 1
ATOM 1303 O O . SER A 1 169 ? -12.370 5.331 21.105 1.00 95.62 169 SER A O 1
ATOM 1305 N N . ASP A 1 170 ? -12.708 5.087 23.313 1.00 93.81 170 ASP A N 1
ATOM 1306 C CA . ASP A 1 170 ? -13.008 6.498 23.607 1.00 93.81 170 ASP A CA 1
ATOM 1307 C C . ASP A 1 170 ? -11.777 7.268 24.126 1.00 93.81 170 ASP A C 1
ATOM 1309 O O . ASP A 1 170 ? -11.853 8.459 24.437 1.00 93.81 170 ASP A O 1
ATOM 1313 N N . ARG A 1 171 ? -10.634 6.589 24.274 1.00 94.81 171 ARG A N 1
ATOM 1314 C CA . ARG A 1 171 ? -9.383 7.172 24.772 1.00 94.81 171 ARG A CA 1
ATOM 1315 C C . ARG A 1 171 ? -8.440 7.452 23.615 1.00 94.81 171 ARG A C 1
ATOM 1317 O O . ARG A 1 171 ? -8.189 6.560 22.811 1.00 94.81 171 ARG A O 1
ATOM 1324 N N . GLU A 1 172 ? -7.872 8.658 23.589 1.00 97.19 172 GLU A N 1
ATOM 1325 C CA . GLU A 1 172 ? -6.851 9.025 22.606 1.00 97.19 172 GLU A CA 1
ATOM 1326 C C . GLU A 1 172 ? -5.632 8.091 22.726 1.00 97.19 172 GLU A C 1
ATOM 1328 O O . GLU A 1 172 ? -5.012 8.039 23.796 1.00 97.19 172 GLU A O 1
ATOM 1333 N N . PRO A 1 173 ? -5.263 7.356 21.659 1.00 96.31 173 PRO A N 1
ATOM 1334 C CA . PRO A 1 173 ? -4.108 6.470 21.704 1.00 96.31 173 PRO A CA 1
ATOM 1335 C C . PRO A 1 173 ? -2.811 7.279 21.758 1.00 96.31 173 PRO A C 1
ATOM 1337 O O . PRO A 1 173 ? -2.532 8.074 20.874 1.00 96.31 173 PRO A O 1
ATOM 1340 N N . GLU A 1 174 ? -1.977 7.077 22.770 1.00 95.56 174 GLU A N 1
ATOM 1341 C CA . GLU A 1 174 ? -0.637 7.691 22.825 1.00 95.56 174 GLU A CA 1
ATOM 1342 C C . GLU A 1 174 ? 0.195 7.357 21.575 1.00 95.56 174 GLU A C 1
ATOM 1344 O O . GLU A 1 174 ? 0.122 6.242 21.058 1.00 95.56 174 GLU A O 1
ATOM 1349 N N . GLY A 1 175 ? 0.984 8.322 21.100 1.00 95.38 175 GLY A N 1
ATOM 1350 C CA . GLY A 1 175 ? 1.919 8.132 19.987 1.00 95.38 175 GLY A CA 1
ATOM 1351 C C . GLY A 1 175 ? 1.280 7.930 18.607 1.00 95.38 175 GLY A C 1
ATOM 1352 O O . GLY A 1 175 ? 1.976 7.694 17.620 1.00 95.38 175 GLY A O 1
ATOM 1353 N N . TRP A 1 176 ? -0.043 8.081 18.470 1.00 96.88 176 TRP A N 1
ATOM 1354 C CA . TRP A 1 176 ? -0.736 7.868 17.190 1.00 96.88 176 TRP A CA 1
ATOM 1355 C C . TRP A 1 176 ? -0.279 8.799 16.054 1.00 96.88 176 TRP A C 1
ATOM 1357 O O . TRP A 1 176 ? -0.578 8.549 14.894 1.00 96.88 176 TRP A O 1
ATOM 1367 N N . LYS A 1 177 ? 0.442 9.885 16.350 1.00 96.06 177 LYS A N 1
ATOM 1368 C CA . LYS A 1 177 ? 1.016 10.796 15.342 1.00 96.06 177 LYS A CA 1
ATOM 1369 C C . LYS A 1 177 ? 2.520 10.638 15.151 1.00 96.06 177 LYS A C 1
ATOM 1371 O O . LYS A 1 177 ? 3.078 11.318 14.286 1.00 96.06 177 LYS A O 1
ATOM 1376 N N . ASP A 1 178 ? 3.161 9.802 15.957 1.00 97.31 178 ASP A N 1
ATOM 1377 C CA . ASP A 1 178 ? 4.610 9.679 15.971 1.00 97.31 178 ASP A CA 1
ATOM 1378 C C . ASP A 1 178 ? 5.111 9.149 14.632 1.00 97.31 178 ASP A C 1
ATOM 1380 O O . ASP A 1 178 ? 4.394 8.462 13.896 1.00 97.31 178 ASP A O 1
ATOM 1384 N N . HIS A 1 179 ? 6.339 9.522 14.283 1.00 96.19 179 HIS A N 1
ATOM 1385 C CA . HIS A 1 179 ? 6.974 9.018 13.076 1.00 96.19 179 HIS A CA 1
ATOM 1386 C C . HIS A 1 179 ? 7.117 7.495 13.151 1.00 96.19 179 HIS A C 1
ATOM 1388 O O . HIS A 1 179 ? 7.557 6.967 14.168 1.00 96.19 179 HIS A O 1
ATOM 1394 N N . ASN A 1 180 ? 6.774 6.814 12.058 1.00 97.31 180 ASN A N 1
ATOM 1395 C CA . ASN A 1 180 ? 6.951 5.377 11.923 1.00 97.31 180 ASN A CA 1
ATOM 1396 C C . ASN A 1 180 ? 7.895 5.102 10.754 1.00 97.31 180 ASN A C 1
ATOM 1398 O O . ASN A 1 180 ? 7.560 5.394 9.600 1.00 97.31 180 ASN A O 1
ATOM 1402 N N . GLU A 1 181 ? 9.067 4.543 11.047 1.00 95.56 181 GLU A N 1
ATOM 1403 C CA . GLU A 1 181 ? 10.103 4.277 10.043 1.00 95.56 181 GLU A CA 1
ATOM 1404 C C . GLU A 1 181 ? 9.606 3.331 8.942 1.00 95.56 181 GLU A C 1
ATOM 1406 O O . GLU A 1 181 ? 9.961 3.501 7.775 1.00 95.56 181 GLU A O 1
ATOM 1411 N N . ALA A 1 182 ? 8.696 2.402 9.265 1.00 96.62 182 ALA A N 1
ATOM 1412 C CA . ALA A 1 182 ? 8.119 1.491 8.279 1.00 96.62 182 ALA A CA 1
ATOM 1413 C C . ALA A 1 182 ? 7.290 2.216 7.204 1.00 96.62 182 ALA A C 1
ATOM 1415 O O . ALA A 1 182 ? 7.092 1.688 6.110 1.00 96.62 182 ALA A O 1
ATOM 1416 N N . MET A 1 183 ? 6.829 3.439 7.486 1.00 96.94 183 MET A N 1
ATOM 1417 C CA . MET A 1 183 ? 6.066 4.265 6.549 1.00 96.94 183 MET A CA 1
ATOM 1418 C C . MET A 1 183 ? 6.952 5.171 5.689 1.00 96.94 183 MET A C 1
ATOM 1420 O O . MET A 1 183 ? 6.458 5.748 4.715 1.00 96.94 183 MET A O 1
ATOM 1424 N N . ALA A 1 184 ? 8.249 5.288 5.995 1.00 95.25 184 ALA A N 1
ATOM 1425 C CA . ALA A 1 184 ? 9.175 6.163 5.276 1.00 95.25 184 ALA A CA 1
ATOM 1426 C C . ALA A 1 184 ? 9.182 5.948 3.745 1.00 95.25 184 ALA A C 1
ATOM 1428 O O . ALA A 1 184 ? 9.162 6.949 3.022 1.00 95.25 184 ALA A O 1
ATOM 1429 N N . PRO A 1 185 ? 9.093 4.712 3.202 1.00 95.69 185 PRO A N 1
ATOM 1430 C CA . PRO A 1 185 ? 9.014 4.510 1.753 1.00 95.69 185 PRO A CA 1
ATOM 1431 C C . PRO A 1 185 ? 7.784 5.145 1.086 1.00 95.69 185 PRO A C 1
ATOM 1433 O O . PRO A 1 185 ? 7.864 5.604 -0.055 1.00 95.69 185 PRO A O 1
ATOM 1436 N N . LEU A 1 186 ? 6.641 5.210 1.780 1.00 95.69 186 LEU A N 1
ATOM 1437 C CA . LEU A 1 186 ? 5.434 5.852 1.249 1.00 95.69 186 LEU A CA 1
ATOM 1438 C C . LEU A 1 186 ? 5.574 7.378 1.216 1.00 95.69 186 LEU A C 1
ATOM 1440 O O . LEU A 1 186 ? 5.119 8.002 0.253 1.00 95.69 186 LEU A O 1
ATOM 1444 N N . PHE A 1 187 ? 6.226 7.969 2.224 1.00 94.19 187 PHE A N 1
ATOM 1445 C CA . PHE A 1 187 ? 6.573 9.394 2.217 1.00 94.19 187 PHE A CA 1
ATOM 1446 C C . PHE A 1 187 ? 7.549 9.718 1.090 1.00 94.19 187 PHE A C 1
ATOM 1448 O O . PHE A 1 187 ? 7.252 10.596 0.284 1.00 94.19 187 PHE A O 1
ATOM 1455 N N . LEU A 1 188 ? 8.620 8.933 0.945 1.00 93.44 188 LEU A N 1
ATOM 1456 C CA . LEU A 1 188 ? 9.568 9.090 -0.156 1.00 93.44 188 LEU A CA 1
ATOM 1457 C C . LEU A 1 188 ? 8.867 9.035 -1.521 1.00 93.44 188 LEU A C 1
ATOM 1459 O O . LEU A 1 188 ? 9.096 9.893 -2.369 1.00 93.44 188 LEU A O 1
ATOM 1463 N N . ASN A 1 189 ? 7.997 8.048 -1.755 1.00 94.81 189 ASN A N 1
ATOM 1464 C CA . ASN A 1 189 ? 7.285 7.956 -3.031 1.00 94.81 189 ASN A CA 1
ATOM 1465 C C . ASN A 1 189 ? 6.361 9.166 -3.271 1.00 94.81 189 ASN A C 1
ATOM 1467 O O . ASN A 1 189 ? 6.163 9.587 -4.410 1.00 94.81 189 ASN A O 1
ATOM 1471 N N . ASN A 1 190 ? 5.797 9.757 -2.215 1.00 92.75 190 ASN A N 1
ATOM 1472 C CA . ASN A 1 190 ? 5.051 11.004 -2.347 1.00 92.75 190 ASN A CA 1
ATOM 1473 C C . ASN A 1 190 ? 5.945 12.198 -2.681 1.00 92.75 190 ASN A C 1
ATOM 1475 O O . ASN A 1 190 ? 5.543 13.009 -3.511 1.00 92.75 190 ASN A O 1
ATOM 1479 N N . ASP A 1 191 ? 7.128 12.289 -2.083 1.00 91.75 191 ASP A N 1
ATOM 1480 C CA . ASP A 1 191 ? 8.089 13.355 -2.371 1.00 91.75 191 ASP A CA 1
ATOM 1481 C C . ASP A 1 191 ? 8.591 13.246 -3.821 1.00 91.75 191 ASP A C 1
ATOM 1483 O O . ASP A 1 191 ? 8.585 14.221 -4.570 1.00 91.75 191 ASP A O 1
ATOM 1487 N N . LEU A 1 192 ? 8.865 12.023 -4.283 1.00 91.50 192 LEU A N 1
ATOM 1488 C CA . LEU A 1 192 ? 9.178 11.729 -5.684 1.00 91.50 192 LEU A CA 1
ATOM 1489 C C . LEU A 1 192 ? 8.017 12.046 -6.634 1.00 91.50 192 LEU A C 1
ATOM 1491 O O . LEU A 1 192 ? 8.241 12.492 -7.754 1.00 91.50 192 LEU A O 1
ATOM 1495 N N . ARG A 1 193 ? 6.764 11.842 -6.215 1.00 89.19 193 ARG A N 1
ATOM 1496 C CA . ARG A 1 193 ? 5.590 12.196 -7.029 1.00 89.19 193 ARG A CA 1
ATOM 1497 C C . ARG A 1 193 ? 5.487 13.704 -7.270 1.00 89.19 193 ARG A C 1
ATOM 1499 O O . ARG A 1 193 ? 4.986 14.103 -8.322 1.00 89.19 193 ARG A O 1
ATOM 1506 N N . ILE A 1 194 ? 5.850 14.521 -6.282 1.00 87.00 194 ILE A N 1
ATOM 1507 C CA . ILE A 1 194 ? 5.759 15.988 -6.367 1.00 87.00 194 ILE A CA 1
ATOM 1508 C C . ILE A 1 194 ? 7.030 16.633 -6.914 1.00 87.00 194 ILE A C 1
ATOM 1510 O O . ILE A 1 194 ? 6.982 17.799 -7.292 1.00 87.00 194 ILE A O 1
ATOM 1514 N N . ALA A 1 195 ? 8.140 15.898 -6.975 1.00 86.94 195 ALA A N 1
ATOM 1515 C CA . ALA A 1 195 ? 9.365 16.383 -7.580 1.00 86.94 195 ALA A CA 1
ATOM 1516 C C . ALA A 1 195 ? 9.158 16.620 -9.085 1.00 86.94 195 ALA A C 1
ATOM 1518 O O . ALA A 1 195 ? 8.857 15.697 -9.839 1.00 86.94 195 ALA A O 1
ATOM 1519 N N . ASP A 1 196 ? 9.323 17.865 -9.526 1.00 69.44 196 ASP A N 1
ATOM 1520 C CA . ASP A 1 196 ? 9.255 18.270 -10.935 1.00 69.44 196 ASP A CA 1
ATOM 1521 C C . ASP A 1 196 ? 10.561 18.927 -11.428 1.00 69.44 196 ASP A C 1
ATOM 1523 O O . ASP A 1 196 ? 10.841 18.922 -12.630 1.00 69.44 196 ASP A O 1
ATOM 1527 N N . ALA A 1 197 ? 11.399 19.409 -10.503 1.00 69.50 197 ALA A N 1
ATOM 1528 C CA . ALA A 1 197 ? 12.690 20.041 -10.751 1.00 69.50 197 ALA A CA 1
ATOM 1529 C C . ALA A 1 197 ? 13.881 19.172 -10.304 1.00 69.50 197 ALA A C 1
ATOM 1531 O O . ALA A 1 197 ? 13.771 18.311 -9.431 1.00 69.50 197 ALA A O 1
ATOM 1532 N N . HIS A 1 198 ? 15.054 19.420 -10.898 1.00 69.44 198 HIS A N 1
ATOM 1533 C CA . HIS A 1 198 ? 16.281 18.655 -10.636 1.00 69.44 198 HIS A CA 1
ATOM 1534 C C . HIS A 1 198 ? 16.729 18.719 -9.163 1.00 69.44 198 HIS A C 1
ATOM 1536 O O . HIS A 1 198 ? 17.042 17.686 -8.580 1.00 69.44 198 HIS A O 1
ATOM 1542 N N . GLU A 1 199 ? 16.655 19.895 -8.533 1.00 64.94 199 GLU A N 1
ATOM 1543 C CA . GLU A 1 199 ? 17.044 20.098 -7.127 1.00 64.94 199 GLU A CA 1
ATOM 1544 C C . GLU A 1 199 ? 16.181 19.273 -6.150 1.00 64.94 199 GLU A C 1
ATOM 1546 O O . GLU A 1 199 ? 16.688 18.672 -5.203 1.00 64.94 199 GLU A O 1
ATOM 1551 N N . THR A 1 200 ? 14.876 19.155 -6.412 1.00 75.81 200 THR A N 1
ATOM 1552 C CA . THR A 1 200 ? 13.959 18.343 -5.594 1.00 75.81 200 THR A CA 1
ATOM 1553 C C . THR A 1 200 ? 14.266 16.848 -5.706 1.00 75.81 200 THR A C 1
ATOM 1555 O O . THR A 1 200 ? 14.108 16.096 -4.742 1.00 75.81 200 THR A O 1
ATOM 1558 N N . VAL A 1 201 ? 14.756 16.400 -6.865 1.00 74.69 201 VAL A N 1
ATOM 1559 C CA . VAL A 1 201 ? 15.160 15.003 -7.062 1.00 74.69 201 VAL A CA 1
ATOM 1560 C C . VAL A 1 201 ? 16.453 14.678 -6.324 1.00 74.69 201 VAL A C 1
ATOM 1562 O O . VAL A 1 201 ? 16.546 13.597 -5.750 1.00 74.69 201 VAL A O 1
ATOM 1565 N N . GLU A 1 202 ? 17.424 15.590 -6.258 1.00 77.50 202 GLU A N 1
ATOM 1566 C CA . GLU A 1 202 ? 18.649 15.372 -5.473 1.00 77.50 202 GLU A CA 1
ATOM 1567 C C . GLU A 1 202 ? 18.356 15.162 -3.978 1.00 77.50 202 GLU A C 1
ATOM 1569 O O . GLU A 1 202 ? 18.957 14.298 -3.327 1.00 77.50 202 GLU A O 1
ATOM 1574 N N . GLN A 1 203 ? 17.377 15.893 -3.440 1.00 78.31 203 GLN A N 1
ATOM 1575 C CA . GLN A 1 203 ? 16.902 15.693 -2.069 1.00 78.31 203 GLN A CA 1
ATOM 1576 C C . GLN A 1 203 ? 16.272 14.304 -1.900 1.00 78.31 203 GLN A C 1
ATOM 1578 O O . GLN A 1 203 ? 16.644 13.570 -0.984 1.00 78.31 203 GLN A O 1
ATOM 1583 N N . CYS A 1 204 ? 15.415 13.880 -2.834 1.00 79.00 204 CYS A N 1
ATOM 1584 C CA . CYS A 1 204 ? 14.828 12.536 -2.816 1.00 79.00 204 CYS A CA 1
ATOM 1585 C C . CYS A 1 204 ? 15.886 11.426 -2.957 1.00 79.00 204 CYS A C 1
ATOM 1587 O O . CYS A 1 204 ? 15.775 10.377 -2.325 1.00 79.00 204 CYS A O 1
ATOM 1589 N N . LEU A 1 205 ? 16.941 11.650 -3.749 1.00 79.44 205 LEU A N 1
ATOM 1590 C CA . LEU A 1 205 ? 18.080 10.734 -3.868 1.00 79.44 205 LEU A CA 1
ATOM 1591 C C . LEU A 1 205 ? 18.863 10.624 -2.556 1.00 79.44 205 LEU A C 1
ATOM 1593 O O . LEU A 1 205 ? 19.365 9.551 -2.226 1.00 79.44 205 LEU A O 1
ATOM 1597 N N . THR A 1 206 ? 18.940 11.706 -1.784 1.00 81.06 206 THR A N 1
ATOM 1598 C CA . THR A 1 206 ? 19.531 11.676 -0.442 1.00 81.06 206 THR A CA 1
ATOM 1599 C C . THR A 1 206 ? 18.689 10.816 0.502 1.00 81.06 206 THR A C 1
ATOM 1601 O O . THR A 1 206 ? 19.237 9.964 1.199 1.00 81.06 206 THR A O 1
ATOM 1604 N N . THR A 1 207 ? 17.363 10.957 0.466 1.00 78.25 207 THR A N 1
ATOM 1605 C CA . THR A 1 207 ? 16.439 10.106 1.233 1.00 78.25 207 THR A CA 1
ATOM 1606 C C . THR A 1 207 ? 16.504 8.639 0.796 1.00 78.25 207 THR A C 1
ATOM 1608 O O . THR A 1 207 ? 16.507 7.748 1.640 1.00 78.25 207 THR A O 1
ATOM 1611 N N . LEU A 1 208 ? 16.644 8.360 -0.504 1.00 81.75 208 LEU A N 1
ATOM 1612 C CA . LEU A 1 208 ? 16.877 7.005 -1.018 1.00 81.75 208 LEU A CA 1
ATOM 1613 C C . LEU A 1 208 ? 18.132 6.368 -0.402 1.00 81.75 208 LEU A C 1
ATOM 1615 O O . LEU A 1 208 ? 18.066 5.230 0.059 1.00 81.75 208 LEU A O 1
ATOM 1619 N N . ARG A 1 209 ? 19.251 7.105 -0.319 1.00 84.31 209 ARG A N 1
ATOM 1620 C CA . ARG A 1 209 ? 20.470 6.615 0.358 1.00 84.31 209 ARG A CA 1
ATOM 1621 C C . ARG A 1 209 ? 20.234 6.330 1.833 1.00 84.31 209 ARG A C 1
ATOM 1623 O O . ARG A 1 209 ? 20.714 5.321 2.334 1.00 84.31 209 ARG A O 1
ATOM 1630 N N . GLN A 1 210 ? 19.508 7.208 2.524 1.00 81.31 210 GLN A N 1
ATOM 1631 C CA . GLN A 1 210 ? 19.183 7.024 3.943 1.00 81.31 210 GLN A CA 1
ATOM 1632 C C . GLN A 1 210 ? 18.344 5.764 4.181 1.00 81.31 210 GLN A C 1
ATOM 1634 O O . GLN A 1 210 ? 18.511 5.113 5.206 1.00 81.31 210 GLN A O 1
ATOM 1639 N N . LEU A 1 211 ? 17.503 5.386 3.216 1.00 80.75 211 LEU A N 1
ATOM 1640 C CA . LEU A 1 211 ? 16.735 4.141 3.244 1.00 80.75 211 LEU A CA 1
ATOM 1641 C C . LEU A 1 211 ? 17.538 2.909 2.787 1.00 80.75 211 LEU A C 1
ATOM 1643 O O . LEU A 1 211 ? 17.001 1.806 2.785 1.00 80.75 211 LEU A O 1
ATOM 1647 N N . GLY A 1 212 ? 18.815 3.073 2.426 1.00 83.56 212 GLY A N 1
ATOM 1648 C CA . GLY A 1 212 ? 19.720 1.976 2.076 1.00 83.56 212 GLY A CA 1
ATOM 1649 C C . GLY A 1 212 ? 19.918 1.740 0.578 1.00 83.56 212 GLY A C 1
ATOM 1650 O O . GLY A 1 212 ? 20.511 0.730 0.205 1.00 83.56 212 GLY A O 1
ATOM 1651 N N . PHE A 1 213 ? 19.455 2.639 -0.297 1.00 85.25 213 PHE A N 1
ATOM 1652 C CA . PHE A 1 213 ? 19.697 2.513 -1.734 1.00 85.25 213 PHE A CA 1
ATOM 1653 C C . PHE A 1 213 ? 21.128 2.918 -2.116 1.00 85.25 213 PHE A C 1
ATOM 1655 O O . PHE A 1 213 ? 21.586 4.021 -1.799 1.00 85.25 213 PHE A O 1
ATOM 1662 N N . ASP A 1 214 ? 21.813 2.058 -2.873 1.00 79.25 214 ASP A N 1
ATOM 1663 C CA . ASP A 1 214 ? 23.121 2.374 -3.444 1.00 79.25 214 ASP A CA 1
ATOM 1664 C C . ASP A 1 214 ? 22.986 3.300 -4.662 1.00 79.25 214 ASP A C 1
ATOM 1666 O O . ASP A 1 214 ? 22.666 2.888 -5.780 1.00 79.25 214 ASP A O 1
ATOM 1670 N N . THR A 1 215 ? 23.278 4.584 -4.453 1.00 73.75 215 THR A N 1
ATOM 1671 C CA . THR A 1 215 ? 23.218 5.582 -5.524 1.00 73.75 215 THR A CA 1
ATOM 1672 C C . THR A 1 215 ? 24.426 5.596 -6.460 1.00 73.75 215 THR A C 1
ATOM 1674 O O . THR A 1 215 ? 24.422 6.398 -7.395 1.00 73.75 215 THR A O 1
ATOM 1677 N N . ALA A 1 216 ? 25.449 4.755 -6.253 1.00 71.94 216 ALA A N 1
ATOM 1678 C CA . ALA A 1 216 ? 26.657 4.751 -7.087 1.00 71.94 216 ALA A CA 1
ATOM 1679 C C . ALA A 1 216 ? 26.342 4.581 -8.586 1.00 71.94 216 ALA A C 1
ATOM 1681 O O . ALA A 1 216 ? 27.054 5.110 -9.438 1.00 71.94 216 ALA A O 1
ATOM 1682 N N . ASN A 1 217 ? 25.225 3.917 -8.899 1.00 65.19 217 ASN A N 1
ATOM 1683 C CA . ASN A 1 217 ? 24.805 3.602 -10.261 1.00 65.19 217 ASN A CA 1
ATOM 1684 C C . ASN A 1 217 ? 23.644 4.459 -10.796 1.00 65.19 217 ASN A C 1
ATOM 1686 O O . ASN A 1 217 ? 23.201 4.217 -11.915 1.00 65.19 217 ASN A O 1
ATOM 1690 N N . VAL A 1 218 ? 23.163 5.482 -10.073 1.00 69.19 218 VAL A N 1
ATOM 1691 C CA . VAL A 1 218 ? 22.061 6.350 -10.565 1.00 69.19 218 VAL A CA 1
ATOM 1692 C C . VAL A 1 218 ? 22.444 7.073 -11.859 1.00 69.19 218 VAL A C 1
ATOM 1694 O O . VAL A 1 218 ? 21.601 7.305 -12.722 1.00 69.19 218 VAL A O 1
ATOM 1697 N N . ASN A 1 219 ? 23.736 7.355 -12.047 1.00 69.62 219 ASN A N 1
ATOM 1698 C CA . ASN A 1 219 ? 24.262 7.951 -13.277 1.00 69.62 219 ASN A CA 1
ATOM 1699 C C . ASN A 1 219 ? 24.090 7.047 -14.514 1.00 69.62 219 ASN A C 1
ATOM 1701 O O . ASN A 1 219 ? 24.121 7.549 -15.634 1.00 69.62 219 ASN A O 1
ATOM 1705 N N . ALA A 1 220 ? 23.892 5.736 -14.327 1.00 75.62 220 ALA A N 1
ATOM 1706 C CA . ALA A 1 220 ? 23.589 4.791 -15.402 1.00 75.62 220 ALA A CA 1
ATOM 1707 C C . ALA A 1 220 ? 22.088 4.745 -15.756 1.00 75.62 220 ALA A C 1
ATOM 1709 O O . ALA A 1 220 ? 21.722 4.123 -16.752 1.00 75.62 220 ALA A O 1
ATOM 1710 N N . GLY A 1 221 ? 21.237 5.414 -14.969 1.00 85.94 221 GLY A N 1
ATOM 1711 C CA . GLY A 1 221 ? 19.787 5.498 -15.131 1.00 85.94 221 GLY A CA 1
ATOM 1712 C C . GLY A 1 221 ? 19.015 5.151 -13.859 1.00 85.94 221 GLY A C 1
ATOM 1713 O O . GLY A 1 221 ? 19.566 4.670 -12.870 1.00 85.94 221 GLY A O 1
ATOM 1714 N N . TYR A 1 222 ? 17.707 5.406 -13.889 1.00 89.56 222 TYR A N 1
ATOM 1715 C CA . TYR A 1 222 ? 16.838 5.307 -12.710 1.00 89.56 222 TYR A CA 1
ATOM 1716 C C . TYR A 1 222 ? 16.076 3.973 -12.593 1.00 89.56 222 TYR A C 1
ATOM 1718 O O . TYR A 1 222 ? 15.194 3.858 -11.743 1.00 89.56 222 TYR A O 1
ATOM 1726 N N . GLY A 1 223 ? 16.388 2.959 -13.412 1.00 90.06 223 GLY A N 1
ATOM 1727 C CA . GLY A 1 223 ? 15.640 1.693 -13.411 1.00 90.06 223 GLY A CA 1
ATOM 1728 C C . GLY A 1 223 ? 15.705 0.975 -12.062 1.00 90.06 223 GLY A C 1
ATOM 1729 O O . GLY A 1 223 ? 14.672 0.702 -11.461 1.00 90.06 223 GLY A O 1
ATOM 1730 N N . ARG A 1 224 ? 16.913 0.810 -11.509 1.00 89.06 224 ARG A N 1
ATOM 1731 C CA . ARG A 1 224 ? 17.106 0.211 -10.174 1.00 89.06 224 ARG A CA 1
ATOM 1732 C C . ARG A 1 224 ? 16.515 1.057 -9.046 1.00 89.06 224 ARG A C 1
ATOM 1734 O O . ARG A 1 224 ? 16.049 0.519 -8.046 1.00 89.06 224 ARG A O 1
ATOM 1741 N N . SER A 1 225 ? 16.510 2.381 -9.209 1.00 91.00 225 SER A N 1
ATOM 1742 C CA . SER A 1 225 ? 15.855 3.290 -8.263 1.00 91.00 225 SER A CA 1
ATOM 1743 C C . SER A 1 225 ? 14.349 3.040 -8.222 1.00 91.00 225 SER A C 1
ATOM 1745 O O . SER A 1 225 ? 13.749 3.087 -7.151 1.00 91.00 225 SER A O 1
ATOM 1747 N N . LEU A 1 226 ? 13.730 2.748 -9.372 1.00 92.31 226 LEU A N 1
ATOM 1748 C CA . LEU A 1 226 ? 12.314 2.399 -9.437 1.00 92.31 226 LEU A CA 1
ATOM 1749 C C . LEU A 1 226 ? 12.019 1.100 -8.689 1.00 92.31 226 LEU A C 1
ATOM 1751 O O . LEU A 1 226 ? 11.067 1.074 -7.910 1.00 92.31 226 LEU A O 1
ATOM 1755 N N . ASP A 1 227 ? 12.829 0.061 -8.888 1.00 92.31 227 ASP A N 1
ATOM 1756 C CA . ASP A 1 227 ? 12.640 -1.218 -8.196 1.00 92.31 227 ASP A CA 1
ATOM 1757 C C . ASP A 1 227 ? 12.711 -1.044 -6.681 1.00 92.31 227 ASP A C 1
ATOM 1759 O O . ASP A 1 227 ? 11.798 -1.469 -5.972 1.00 92.31 227 ASP A O 1
ATOM 1763 N N . PHE A 1 228 ? 13.716 -0.308 -6.200 1.00 93.56 228 PHE A N 1
ATOM 1764 C CA . PHE A 1 228 ? 13.862 0.008 -4.782 1.00 93.56 228 PHE A CA 1
ATOM 1765 C C . PHE A 1 228 ? 12.638 0.744 -4.214 1.00 93.56 228 PHE A C 1
ATOM 1767 O O . PHE A 1 228 ? 12.135 0.393 -3.145 1.00 93.56 228 PHE A O 1
ATOM 1774 N N . VAL A 1 229 ? 12.117 1.746 -4.932 1.00 94.81 229 VAL A N 1
ATOM 1775 C CA . VAL A 1 229 ? 10.920 2.488 -4.502 1.00 94.81 229 VAL A CA 1
ATOM 1776 C C . VAL A 1 229 ? 9.691 1.579 -4.468 1.00 94.81 229 VAL A C 1
ATOM 1778 O O . VAL A 1 229 ? 8.929 1.629 -3.500 1.00 94.81 229 VAL A O 1
ATOM 1781 N N . ILE A 1 230 ? 9.487 0.740 -5.489 1.00 96.12 230 ILE A N 1
ATOM 1782 C CA . ILE A 1 230 ? 8.356 -0.196 -5.524 1.00 96.12 230 ILE A CA 1
ATOM 1783 C C . ILE A 1 230 ? 8.456 -1.180 -4.355 1.00 96.12 230 ILE A C 1
ATOM 1785 O O . ILE A 1 230 ? 7.473 -1.360 -3.637 1.00 96.12 230 ILE A O 1
ATOM 1789 N N . ASP A 1 231 ? 9.624 -1.774 -4.117 1.00 96.88 231 ASP A N 1
ATOM 1790 C CA . ASP A 1 231 ? 9.819 -2.736 -3.030 1.00 96.88 231 ASP A CA 1
ATOM 1791 C C . ASP A 1 231 ? 9.629 -2.105 -1.647 1.00 96.88 231 ASP A C 1
ATOM 1793 O O . ASP A 1 231 ? 8.985 -2.702 -0.778 1.00 96.88 231 ASP A O 1
ATOM 1797 N N . GLY A 1 232 ? 10.095 -0.870 -1.454 1.00 96.81 232 GLY A N 1
ATOM 1798 C CA . GLY A 1 232 ? 9.841 -0.108 -0.234 1.00 96.81 232 GLY A CA 1
ATOM 1799 C C . GLY A 1 232 ? 8.348 0.155 -0.012 1.00 96.81 232 GLY A C 1
ATOM 1800 O O . GLY A 1 232 ? 7.834 -0.078 1.083 1.00 96.81 232 GLY A O 1
ATOM 1801 N N . VAL A 1 233 ? 7.621 0.578 -1.053 1.00 97.56 233 VAL A N 1
ATOM 1802 C CA . VAL A 1 233 ? 6.163 0.794 -0.986 1.00 97.56 233 VAL A CA 1
ATOM 1803 C C . VAL A 1 233 ? 5.421 -0.508 -0.678 1.00 97.56 233 VAL A C 1
ATOM 1805 O O . VAL A 1 233 ? 4.550 -0.518 0.191 1.00 97.56 233 VAL A O 1
ATOM 1808 N N . ILE A 1 234 ? 5.779 -1.615 -1.337 1.00 98.19 234 ILE A N 1
ATOM 1809 C CA . ILE A 1 234 ? 5.211 -2.944 -1.058 1.00 98.19 234 ILE A CA 1
ATOM 1810 C C . ILE A 1 234 ? 5.440 -3.320 0.406 1.00 98.19 234 ILE A C 1
ATOM 1812 O O . ILE A 1 234 ? 4.513 -3.778 1.072 1.00 98.19 234 ILE A O 1
ATOM 1816 N N . THR A 1 235 ? 6.657 -3.122 0.910 1.00 98.19 235 THR A N 1
ATOM 1817 C CA . THR A 1 235 ? 7.030 -3.458 2.289 1.00 98.19 235 THR A CA 1
ATOM 1818 C C . THR A 1 235 ? 6.208 -2.659 3.298 1.00 98.19 235 THR A C 1
ATOM 1820 O O . THR A 1 235 ? 5.632 -3.253 4.208 1.00 98.19 235 THR A O 1
ATOM 1823 N N . ALA A 1 236 ? 6.062 -1.348 3.094 1.00 98.12 236 ALA A N 1
ATOM 1824 C CA . ALA A 1 236 ? 5.251 -0.489 3.956 1.00 98.12 236 ALA A CA 1
ATOM 1825 C C . ALA A 1 236 ? 3.768 -0.908 3.966 1.00 98.12 236 ALA A C 1
ATOM 1827 O O . ALA A 1 236 ? 3.170 -1.073 5.027 1.00 98.12 236 ALA A O 1
ATOM 1828 N N . LEU A 1 237 ? 3.171 -1.150 2.792 1.00 98.06 237 LEU A N 1
ATOM 1829 C CA . LEU A 1 237 ? 1.770 -1.585 2.692 1.00 98.06 237 LEU A CA 1
ATOM 1830 C C . LEU A 1 237 ? 1.550 -2.962 3.332 1.00 98.06 237 LEU A C 1
ATOM 1832 O O . LEU A 1 237 ? 0.567 -3.165 4.045 1.00 98.06 237 LEU A O 1
ATOM 1836 N N . ARG A 1 238 ? 2.483 -3.900 3.119 1.00 98.25 238 ARG A N 1
ATOM 1837 C CA . ARG A 1 238 ? 2.449 -5.221 3.760 1.00 98.25 238 ARG A CA 1
ATOM 1838 C C . ARG A 1 238 ? 2.570 -5.121 5.266 1.00 98.25 238 ARG A C 1
ATOM 1840 O O . ARG A 1 238 ? 1.879 -5.863 5.943 1.00 98.25 238 ARG A O 1
ATOM 1847 N N . LYS A 1 239 ? 3.411 -4.227 5.786 1.00 98.44 239 LYS A N 1
ATOM 1848 C CA . LYS A 1 239 ? 3.532 -4.007 7.227 1.00 98.44 239 LYS A CA 1
ATOM 1849 C C . LYS A 1 239 ? 2.188 -3.597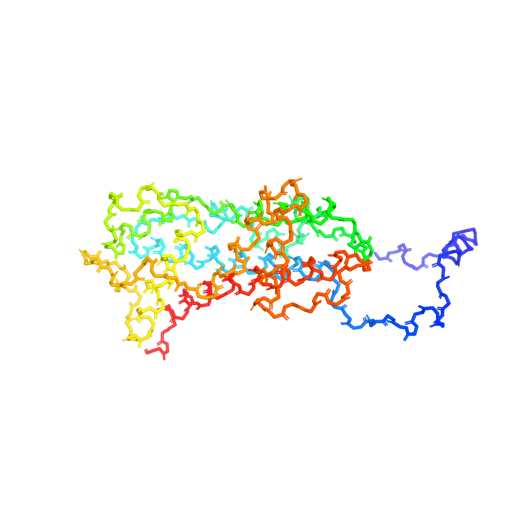 7.825 1.00 98.44 239 LYS A C 1
ATOM 1851 O O . LYS A 1 239 ? 1.756 -4.229 8.779 1.00 98.44 239 LYS A O 1
ATOM 1856 N N . VAL A 1 240 ? 1.492 -2.632 7.217 1.00 98.19 240 VAL A N 1
ATOM 1857 C CA . VAL A 1 240 ? 0.141 -2.243 7.658 1.00 98.19 240 VAL A CA 1
ATOM 1858 C C . VAL A 1 240 ? -0.814 -3.433 7.628 1.00 98.19 240 VAL A C 1
ATOM 1860 O O . VAL A 1 240 ? -1.454 -3.716 8.633 1.00 98.19 240 VAL A O 1
ATOM 1863 N N . ALA A 1 241 ? -0.883 -4.162 6.513 1.00 98.06 241 ALA A N 1
ATOM 1864 C CA . ALA A 1 241 ? -1.764 -5.322 6.403 1.00 98.06 241 ALA A CA 1
ATOM 1865 C C . ALA A 1 241 ? -1.446 -6.408 7.448 1.00 98.06 241 ALA A C 1
ATOM 1867 O O . ALA A 1 241 ? -2.351 -6.891 8.117 1.00 98.06 241 ALA A O 1
ATOM 1868 N N . THR A 1 242 ? -0.168 -6.744 7.633 1.00 98.19 242 THR A N 1
ATOM 1869 C CA . THR A 1 242 ? 0.282 -7.740 8.613 1.00 98.19 242 THR A CA 1
ATOM 1870 C C . THR A 1 242 ? -0.057 -7.321 10.041 1.00 98.19 242 THR A C 1
ATOM 1872 O O . THR A 1 242 ? -0.519 -8.151 10.807 1.00 98.19 242 THR A O 1
ATOM 1875 N N . GLU A 1 243 ? 0.140 -6.058 10.429 1.00 98.19 243 GLU A N 1
ATOM 1876 C CA . GLU A 1 243 ? -0.223 -5.612 11.782 1.00 98.19 243 GLU A CA 1
ATOM 1877 C C . GLU A 1 243 ? -1.731 -5.690 12.021 1.00 98.19 243 GLU A C 1
ATOM 1879 O O . GLU A 1 243 ? -2.164 -6.083 13.103 1.00 98.19 243 GLU A O 1
ATOM 1884 N N . ILE A 1 244 ? -2.541 -5.390 11.001 1.00 97.75 244 ILE A N 1
ATOM 1885 C CA . ILE A 1 244 ? -3.985 -5.602 11.086 1.00 97.75 244 ILE A CA 1
ATOM 1886 C C . ILE A 1 244 ? -4.285 -7.092 11.274 1.00 97.75 244 ILE A C 1
ATOM 1888 O O . ILE A 1 244 ? -4.983 -7.452 12.211 1.00 97.75 244 ILE A O 1
ATOM 1892 N N . GLU A 1 245 ? -3.745 -7.963 10.421 1.00 96.81 245 GLU A N 1
ATOM 1893 C CA . GLU A 1 245 ? -3.948 -9.417 10.500 1.00 96.81 245 GLU A CA 1
ATOM 1894 C C . GLU A 1 245 ? -3.544 -9.982 11.873 1.00 96.81 245 GLU A C 1
ATOM 1896 O O . GLU A 1 245 ? -4.308 -10.735 12.469 1.00 96.81 245 GLU A O 1
ATOM 1901 N N . THR A 1 246 ? -2.400 -9.554 12.415 1.00 96.94 246 THR A N 1
ATOM 1902 C CA . THR A 1 246 ? -1.903 -9.937 13.748 1.00 96.94 246 THR A CA 1
ATOM 1903 C C . THR A 1 246 ? -2.841 -9.507 14.877 1.00 96.94 246 THR A C 1
ATOM 1905 O O . THR A 1 246 ? -2.922 -10.187 15.898 1.00 96.94 246 THR A O 1
ATOM 1908 N N . LEU A 1 247 ? -3.565 -8.394 14.726 1.00 96.56 247 LEU A N 1
ATOM 1909 C CA . LEU A 1 247 ? -4.568 -7.970 15.707 1.00 96.56 247 LEU A CA 1
ATOM 1910 C C . LEU A 1 247 ? -5.782 -8.914 15.729 1.00 96.56 247 LEU A C 1
ATOM 1912 O O . LEU A 1 247 ? -6.437 -9.053 16.759 1.00 96.56 247 LEU A O 1
ATOM 1916 N N . PHE A 1 248 ? -6.076 -9.566 14.603 1.00 93.25 248 PHE A N 1
ATOM 1917 C CA . PHE A 1 248 ? -7.168 -10.531 14.460 1.00 93.25 248 PHE A CA 1
ATOM 1918 C C . PHE A 1 248 ? -6.747 -11.986 14.695 1.00 93.25 248 PHE A C 1
ATOM 1920 O O . PHE A 1 248 ? -7.613 -12.861 14.648 1.00 93.25 248 PHE A O 1
ATOM 1927 N N . ASP A 1 249 ? -5.460 -12.266 14.916 1.00 88.50 249 ASP A N 1
ATOM 1928 C CA . ASP A 1 249 ? -4.989 -13.631 15.135 1.00 88.50 249 ASP A CA 1
ATOM 1929 C C . ASP A 1 249 ? -5.471 -14.144 16.506 1.00 88.50 249 ASP A C 1
ATOM 1931 O O . ASP A 1 249 ? -5.077 -13.598 17.540 1.00 88.50 249 ASP A O 1
ATOM 1935 N N . PRO A 1 250 ? -6.313 -15.195 16.550 1.00 60.25 250 PRO A N 1
ATOM 1936 C CA . PRO A 1 250 ? -6.799 -15.779 17.799 1.00 60.25 250 PRO A CA 1
ATOM 1937 C C . PRO A 1 250 ? -5.712 -16.515 18.605 1.00 60.25 250 PRO A C 1
ATOM 1939 O O . PRO A 1 250 ? -6.030 -17.080 19.648 1.00 60.25 250 PRO A O 1
ATOM 1942 N N . GLY A 1 251 ? -4.472 -16.583 18.101 1.00 59.81 251 GLY A N 1
ATOM 1943 C CA . GLY A 1 251 ? -3.316 -17.196 18.761 1.00 59.81 251 GLY A CA 1
ATOM 1944 C C . GLY A 1 251 ? -2.506 -16.277 19.682 1.00 59.81 251 GLY A C 1
ATOM 1945 O O . GLY A 1 251 ? -1.455 -16.711 20.158 1.00 59.81 251 GLY A O 1
ATOM 1946 N N . LYS A 1 252 ? -2.967 -15.043 19.912 1.00 51.78 252 LYS A N 1
ATOM 1947 C CA . LYS A 1 252 ? -2.567 -14.242 21.077 1.00 51.78 252 LYS A CA 1
ATOM 1948 C C . LYS A 1 252 ? -3.287 -14.707 22.336 1.00 51.78 252 LYS A C 1
ATOM 1950 O O . LYS A 1 252 ? -4.502 -14.995 22.245 1.00 51.78 252 LYS A O 1
#

pLDDT: mean 89.91, std 9.93, range [48.69, 98.69]